Protein AF-A0A1G1R2Y6-F1 (afdb_monomer)

Structure (mmCIF, N/CA/C/O backbone):
data_AF-A0A1G1R2Y6-F1
#
_entry.id   AF-A0A1G1R2Y6-F1
#
loop_
_atom_site.group_PDB
_atom_site.id
_atom_site.type_symbol
_atom_site.label_atom_id
_atom_site.label_alt_id
_atom_site.label_comp_id
_atom_site.label_asym_id
_atom_site.label_entity_id
_atom_site.label_seq_id
_atom_site.pdbx_PDB_ins_code
_atom_site.Cartn_x
_atom_site.Cartn_y
_atom_site.Cartn_z
_atom_site.occupancy
_atom_site.B_iso_or_equiv
_atom_site.auth_seq_id
_atom_site.auth_comp_id
_atom_site.auth_asym_id
_atom_site.auth_atom_id
_atom_site.pdbx_PDB_model_num
ATOM 1 N N . MET A 1 1 ? -31.576 18.061 22.394 1.00 48.41 1 MET A N 1
ATOM 2 C CA . MET A 1 1 ? -31.404 16.846 21.567 1.00 48.41 1 MET A CA 1
ATOM 3 C C . MET A 1 1 ? -30.331 16.026 22.266 1.00 48.41 1 MET A C 1
ATOM 5 O O . MET A 1 1 ? -29.253 16.562 22.454 1.00 48.41 1 MET A O 1
ATOM 9 N N . ILE A 1 2 ? -30.642 14.836 22.785 1.00 55.66 2 ILE A N 1
ATOM 10 C CA . ILE A 1 2 ? -29.693 14.050 23.599 1.00 55.66 2 ILE A CA 1
ATOM 11 C C . ILE A 1 2 ? -28.569 13.550 22.680 1.00 55.66 2 ILE A C 1
ATOM 13 O O . ILE A 1 2 ? -28.854 12.904 21.670 1.00 55.66 2 ILE A O 1
ATOM 17 N N . GLY A 1 3 ? -27.314 13.881 22.994 1.00 65.38 3 GLY A N 1
ATOM 18 C CA . GLY A 1 3 ? -26.152 13.474 22.202 1.00 65.38 3 GLY A CA 1
ATOM 19 C C . GLY A 1 3 ? -26.033 11.949 22.101 1.00 65.38 3 GLY A C 1
ATOM 20 O O . GLY A 1 3 ? -26.176 11.230 23.088 1.00 65.38 3 GLY A O 1
ATOM 21 N N . LYS A 1 4 ? -25.755 11.434 20.898 1.00 79.56 4 LYS A N 1
ATOM 22 C CA . LYS A 1 4 ? -25.530 10.002 20.656 1.00 79.56 4 LYS A CA 1
ATOM 23 C C . LYS A 1 4 ? -24.168 9.586 21.219 1.00 79.56 4 LYS A C 1
ATOM 25 O O . LYS A 1 4 ? -23.168 10.245 20.929 1.00 79.56 4 LYS A O 1
ATOM 30 N N . LEU A 1 5 ? -24.141 8.487 21.977 1.00 81.75 5 LEU A N 1
ATOM 31 C CA . LEU A 1 5 ? -22.917 7.836 22.448 1.00 81.75 5 LEU A CA 1
ATOM 32 C C . LEU A 1 5 ? -22.133 7.273 21.254 1.00 81.75 5 LEU A C 1
ATOM 34 O O . LEU A 1 5 ? -22.693 6.536 20.437 1.00 81.75 5 LEU A O 1
ATOM 38 N N . LYS A 1 6 ? -20.845 7.604 21.151 1.00 83.31 6 LYS A N 1
ATOM 39 C CA . LYS A 1 6 ? -19.973 7.163 20.053 1.00 83.31 6 LYS A CA 1
ATOM 40 C C . LYS A 1 6 ? -18.608 6.725 20.578 1.00 83.31 6 LYS A C 1
ATOM 42 O O . LYS A 1 6 ? -18.042 7.406 21.427 1.00 83.31 6 LYS A O 1
ATOM 47 N N . ASN A 1 7 ? -18.078 5.613 20.063 1.00 87.75 7 ASN A N 1
ATOM 48 C CA . ASN A 1 7 ? -16.690 5.212 20.300 1.00 87.75 7 ASN A CA 1
ATOM 49 C C . ASN A 1 7 ? -15.770 5.990 19.354 1.00 87.75 7 ASN A C 1
ATOM 51 O O . ASN A 1 7 ? -15.742 5.709 18.158 1.00 87.75 7 ASN A O 1
ATOM 55 N N . ILE A 1 8 ? -15.019 6.955 19.873 1.00 85.38 8 ILE A N 1
ATOM 56 C CA . ILE A 1 8 ? -14.173 7.802 19.026 1.00 85.38 8 ILE A CA 1
ATOM 57 C C . ILE A 1 8 ? -12.941 7.062 18.501 1.00 85.38 8 ILE A C 1
ATOM 59 O O . ILE A 1 8 ? -12.489 7.323 17.391 1.00 85.38 8 ILE A O 1
ATOM 63 N N . VAL A 1 9 ? -12.443 6.070 19.245 1.00 88.00 9 VAL A N 1
ATOM 64 C CA . VAL A 1 9 ? -11.292 5.250 18.835 1.00 88.00 9 VAL A CA 1
ATOM 65 C C . VAL A 1 9 ? -11.587 4.469 17.558 1.00 88.00 9 VAL A C 1
ATOM 67 O O . VAL A 1 9 ? -10.687 4.258 16.750 1.00 88.00 9 VAL A O 1
ATOM 70 N N . GLU A 1 10 ? -12.843 4.084 17.337 1.00 91.06 10 GLU A N 1
ATOM 71 C CA . GLU A 1 10 ? -13.263 3.419 16.105 1.00 91.06 10 GLU A CA 1
ATOM 72 C C . GLU A 1 10 ? -13.078 4.302 14.871 1.00 91.06 10 GLU A C 1
ATOM 74 O O . GLU A 1 10 ? -12.547 3.833 13.863 1.00 91.06 10 GLU A O 1
ATOM 79 N N . ASP A 1 11 ? -13.465 5.576 14.956 1.00 89.25 11 ASP A N 1
ATOM 80 C CA . ASP A 1 11 ? -13.264 6.525 13.861 1.00 89.25 11 ASP A CA 1
ATOM 81 C C . ASP A 1 11 ? -11.772 6.768 13.625 1.00 89.25 11 ASP A C 1
ATOM 83 O O . ASP A 1 11 ? -11.302 6.661 12.495 1.00 89.25 11 ASP A O 1
ATOM 87 N N . LEU A 1 12 ? -11.007 6.998 14.699 1.00 89.62 12 LEU A N 1
ATOM 88 C CA . LEU A 1 12 ? -9.565 7.237 14.605 1.00 89.62 12 LEU A CA 1
ATOM 89 C C . LEU A 1 12 ? -8.822 6.053 13.980 1.00 89.62 12 LEU A C 1
ATOM 91 O O . LEU A 1 12 ? -7.981 6.238 13.098 1.00 89.62 12 LEU A O 1
ATOM 95 N N . ALA A 1 13 ? -9.144 4.832 14.408 1.00 93.69 13 ALA A N 1
ATOM 96 C CA . ALA A 1 13 ? -8.565 3.614 13.859 1.00 93.69 13 ALA A CA 1
ATOM 97 C C . ALA A 1 13 ? -8.945 3.426 12.384 1.00 93.69 13 ALA A C 1
ATOM 99 O O . ALA A 1 13 ? -8.080 3.108 11.566 1.00 93.69 13 ALA A O 1
ATOM 100 N N . ARG A 1 14 ? -10.217 3.656 12.031 1.00 95.06 14 ARG A N 1
ATOM 101 C CA . ARG A 1 14 ? -10.714 3.552 10.652 1.00 95.06 14 ARG A CA 1
ATOM 102 C C . ARG A 1 14 ? -10.022 4.551 9.729 1.00 95.06 14 ARG A C 1
ATOM 104 O O . ARG A 1 14 ? -9.566 4.159 8.653 1.00 95.06 14 ARG A O 1
ATOM 111 N N . ASP A 1 15 ? -9.916 5.806 10.145 1.00 92.44 15 ASP A N 1
ATOM 112 C CA . ASP A 1 15 ? -9.286 6.866 9.358 1.00 92.44 15 ASP A CA 1
ATOM 113 C C . ASP A 1 15 ? -7.794 6.590 9.170 1.00 92.44 15 ASP A C 1
ATOM 115 O O . ASP A 1 15 ? -7.286 6.616 8.044 1.00 92.44 15 ASP A O 1
ATOM 119 N N . PHE A 1 16 ? -7.095 6.227 10.250 1.00 93.75 16 PHE A N 1
ATOM 120 C CA . PHE A 1 16 ? -5.679 5.876 10.187 1.00 93.75 16 PHE A CA 1
ATOM 121 C C . PHE A 1 16 ? -5.427 4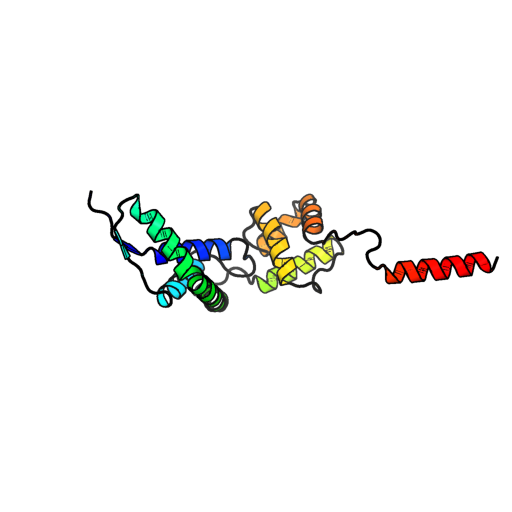.673 9.268 1.00 93.75 16 PHE A C 1
ATOM 123 O O . PHE A 1 16 ? -4.509 4.703 8.441 1.00 93.75 16 PHE A O 1
ATOM 130 N N . LEU A 1 17 ? -6.253 3.626 9.365 1.00 96.19 17 LEU A N 1
ATOM 131 C CA . LEU A 1 17 ? -6.163 2.444 8.509 1.00 96.19 17 LEU A CA 1
ATOM 132 C C . LEU A 1 17 ? -6.408 2.798 7.037 1.00 96.19 17 LEU A C 1
ATOM 134 O O . LEU A 1 17 ? -5.631 2.404 6.166 1.00 96.19 17 LEU A O 1
ATOM 138 N N . ASN A 1 18 ? -7.453 3.570 6.739 1.00 95.25 18 ASN A N 1
ATOM 139 C CA . ASN A 1 18 ? -7.767 3.971 5.368 1.00 95.25 18 ASN A CA 1
ATOM 140 C C . ASN A 1 18 ? -6.636 4.789 4.738 1.00 95.25 18 ASN A C 1
ATOM 142 O O . ASN A 1 18 ? -6.232 4.505 3.604 1.00 95.25 18 ASN A O 1
ATOM 146 N N . ASN A 1 19 ? -6.069 5.727 5.495 1.00 93.44 19 ASN A N 1
ATOM 147 C CA . ASN A 1 19 ? -4.904 6.500 5.074 1.00 93.44 19 ASN A CA 1
ATOM 148 C C . ASN A 1 19 ? -3.688 5.590 4.843 1.00 93.44 19 ASN A C 1
ATOM 150 O O . ASN A 1 19 ? -3.049 5.666 3.793 1.00 93.44 19 ASN A O 1
ATOM 154 N N . SER A 1 20 ? -3.434 4.650 5.759 1.00 94.00 20 SER A N 1
ATOM 155 C CA . SER A 1 20 ? -2.329 3.684 5.660 1.00 94.00 20 SER A CA 1
ATOM 156 C C . SER A 1 20 ? -2.435 2.773 4.434 1.00 94.00 20 SER A C 1
ATOM 158 O O . SER A 1 20 ? -1.417 2.356 3.885 1.00 94.00 20 SER A O 1
ATOM 160 N N . LEU A 1 21 ? -3.654 2.470 3.981 1.00 94.19 21 LEU A N 1
ATOM 161 C CA . LEU A 1 21 ? -3.919 1.596 2.836 1.00 94.19 21 LEU A CA 1
ATOM 162 C C . LEU A 1 21 ? -4.007 2.334 1.491 1.00 94.19 21 LEU A C 1
ATOM 164 O O . LEU A 1 21 ? -4.054 1.684 0.449 1.00 94.19 21 LEU A O 1
ATOM 168 N N . THR A 1 22 ? -4.029 3.669 1.483 1.00 91.25 22 THR A N 1
ATOM 169 C CA . THR A 1 22 ? -4.344 4.476 0.286 1.00 91.25 22 THR A CA 1
ATOM 170 C C . THR A 1 22 ? -3.398 4.227 -0.898 1.00 91.25 22 THR A C 1
ATOM 172 O O . THR A 1 22 ? -3.836 4.246 -2.044 1.00 91.25 22 THR A O 1
ATOM 175 N N . LEU A 1 23 ? -2.111 3.976 -0.643 1.00 90.44 23 LEU A N 1
ATOM 176 C CA . LEU A 1 23 ? -1.102 3.682 -1.675 1.00 90.44 23 LEU A CA 1
ATOM 177 C C . LEU A 1 23 ? -0.521 2.264 -1.541 1.00 90.44 23 LEU A C 1
ATOM 179 O O . LEU A 1 23 ? 0.580 1.983 -2.016 1.00 90.44 23 LEU A O 1
ATOM 183 N N . ARG A 1 24 ? -1.242 1.358 -0.872 1.00 92.00 24 ARG A N 1
ATOM 184 C CA . ARG A 1 24 ? -0.800 -0.021 -0.627 1.00 92.00 24 ARG A CA 1
ATOM 185 C C . ARG A 1 24 ? -1.401 -0.970 -1.655 1.00 92.00 24 ARG A C 1
ATOM 187 O O . ARG A 1 24 ? -2.400 -1.641 -1.411 1.00 92.00 24 ARG A O 1
ATOM 194 N N . TYR A 1 25 ? -0.768 -1.024 -2.824 1.00 93.94 25 TYR A N 1
ATOM 195 C CA . TYR A 1 25 ? -1.136 -1.958 -3.893 1.00 93.94 25 TYR A CA 1
ATOM 196 C C . TYR A 1 25 ? -0.484 -3.338 -3.745 1.00 93.94 25 TYR A C 1
ATOM 198 O O . TYR A 1 25 ? -0.896 -4.284 -4.408 1.00 93.94 25 TYR A O 1
ATOM 206 N N . ASP A 1 26 ? 0.459 -3.488 -2.820 1.00 93.25 26 ASP A N 1
ATOM 207 C CA . ASP A 1 26 ? 1.177 -4.726 -2.510 1.00 93.25 26 ASP A CA 1
ATOM 208 C C . ASP A 1 26 ? 0.375 -5.740 -1.681 1.00 93.25 26 ASP A C 1
ATOM 210 O O . ASP A 1 26 ? 0.791 -6.889 -1.570 1.00 93.25 26 ASP A O 1
ATOM 214 N N . ILE A 1 27 ? -0.779 -5.347 -1.135 1.00 94.12 27 ILE A N 1
ATOM 215 C CA . ILE A 1 27 ? -1.648 -6.187 -0.295 1.00 94.12 27 ILE A CA 1
ATOM 216 C C . ILE A 1 27 ? -3.121 -6.016 -0.671 1.00 94.12 27 ILE A C 1
ATOM 218 O O . ILE A 1 27 ? -3.511 -4.992 -1.220 1.00 94.12 27 ILE A O 1
ATOM 222 N N . CYS A 1 28 ? -3.972 -6.995 -0.359 1.00 93.00 28 CYS A N 1
ATOM 223 C CA . CYS A 1 28 ? -5.411 -6.853 -0.576 1.00 93.00 28 CYS A CA 1
ATOM 224 C C . CYS A 1 28 ? -6.030 -5.851 0.415 1.00 93.00 28 CYS A C 1
ATOM 226 O O . CYS A 1 28 ? -5.935 -6.038 1.625 1.00 93.00 28 CYS A O 1
ATOM 228 N N . ALA A 1 29 ? -6.720 -4.832 -0.104 1.00 92.50 29 ALA A N 1
ATOM 229 C CA . ALA A 1 29 ? -7.423 -3.813 0.680 1.00 92.50 29 ALA A CA 1
ATOM 230 C C . ALA A 1 29 ? -8.932 -3.762 0.359 1.00 92.50 29 ALA A C 1
ATOM 232 O O . ALA A 1 29 ? -9.535 -2.687 0.320 1.00 92.50 29 ALA A O 1
ATOM 233 N N . CYS A 1 30 ? -9.542 -4.920 0.079 1.00 92.81 30 CYS A N 1
ATOM 234 C CA . CYS A 1 30 ? -10.984 -5.039 -0.153 1.00 92.81 30 CYS A CA 1
ATOM 235 C C . CYS A 1 30 ? -11.791 -4.755 1.136 1.00 92.81 30 CYS A C 1
ATOM 237 O O . CYS A 1 30 ? -11.210 -4.758 2.227 1.00 92.81 30 CYS A O 1
ATOM 239 N N . PRO A 1 31 ? -13.122 -4.557 1.056 1.00 94.81 31 PRO A N 1
ATOM 240 C CA . PRO A 1 31 ? -13.951 -4.298 2.237 1.00 94.81 31 PRO A CA 1
ATOM 241 C C . PRO A 1 31 ? -13.807 -5.355 3.340 1.00 94.81 31 PRO A C 1
ATOM 243 O O . PRO A 1 31 ? -13.724 -5.003 4.511 1.00 94.81 31 PRO A O 1
ATOM 246 N N . THR A 1 32 ? -13.696 -6.639 2.978 1.00 95.50 32 THR A N 1
ATOM 247 C CA . THR A 1 32 ? -13.483 -7.729 3.943 1.00 95.50 32 THR A CA 1
ATOM 248 C C . THR A 1 32 ? -12.155 -7.570 4.682 1.00 95.50 32 THR A C 1
ATOM 250 O O . THR A 1 32 ? -12.153 -7.524 5.905 1.00 95.50 32 THR A O 1
ATOM 253 N N . CYS A 1 33 ? -11.037 -7.397 3.965 1.00 95.75 33 CYS A N 1
ATOM 254 C CA . CYS A 1 33 ? -9.731 -7.189 4.599 1.00 95.75 33 CYS A CA 1
ATOM 255 C C . CYS A 1 33 ? -9.698 -5.926 5.464 1.00 95.75 33 CYS A C 1
ATOM 257 O O . CYS A 1 33 ? -9.135 -5.957 6.551 1.00 95.75 33 CYS A O 1
ATOM 259 N N . ARG A 1 34 ? -10.312 -4.823 5.013 1.00 96.62 34 ARG A N 1
ATOM 260 C CA . ARG A 1 34 ? -10.375 -3.575 5.792 1.00 96.62 34 ARG A CA 1
ATOM 261 C C . ARG A 1 34 ? -11.144 -3.759 7.093 1.00 96.62 34 ARG A C 1
ATOM 263 O O . ARG A 1 34 ? -10.677 -3.311 8.134 1.00 96.62 34 ARG A O 1
ATOM 270 N N . ASN A 1 35 ? -12.287 -4.435 7.039 1.00 97.06 35 ASN A N 1
ATOM 271 C CA . ASN A 1 35 ? -13.086 -4.715 8.228 1.00 97.06 35 ASN A CA 1
ATOM 272 C C . ASN A 1 35 ? -12.354 -5.658 9.186 1.00 97.06 35 ASN A C 1
ATOM 274 O O . ASN A 1 35 ? -12.392 -5.435 10.390 1.00 97.06 35 ASN A O 1
ATOM 278 N N . ASP A 1 36 ? -11.642 -6.657 8.665 1.00 97.56 36 ASP A N 1
ATOM 279 C CA . ASP A 1 36 ? -10.856 -7.590 9.475 1.00 97.56 36 ASP A CA 1
ATOM 280 C C . ASP A 1 36 ? -9.669 -6.895 10.152 1.00 97.56 36 ASP A C 1
ATOM 282 O O . ASP A 1 36 ? -9.427 -7.101 11.341 1.00 97.56 36 ASP A O 1
ATOM 286 N N . MET A 1 37 ? -8.968 -6.019 9.424 1.00 97.88 37 MET A N 1
ATOM 287 C CA . MET A 1 37 ? -7.903 -5.181 9.980 1.00 97.88 37 MET A CA 1
ATOM 288 C C . MET A 1 37 ? -8.457 -4.241 11.054 1.00 97.88 37 MET A C 1
ATOM 290 O O . MET A 1 37 ? -7.891 -4.159 12.140 1.00 97.88 37 MET A O 1
ATOM 294 N N . LEU A 1 38 ? -9.588 -3.578 10.797 1.00 97.56 38 LEU A N 1
ATOM 295 C CA . LEU A 1 38 ? -10.224 -2.690 11.770 1.00 97.56 38 LEU A CA 1
ATOM 296 C C . LEU A 1 38 ? -10.686 -3.456 13.018 1.00 97.56 38 LEU A C 1
ATOM 298 O O . LEU A 1 38 ? -10.441 -3.005 14.133 1.00 97.56 38 LEU A O 1
ATOM 302 N N . ALA A 1 39 ? -11.298 -4.631 12.856 1.00 97.06 39 ALA A N 1
ATOM 303 C CA . ALA A 1 39 ? -11.706 -5.483 13.970 1.00 97.06 39 ALA A CA 1
ATOM 304 C C . ALA A 1 39 ? -10.498 -5.943 14.801 1.00 97.06 39 ALA A C 1
ATOM 306 O O . ALA A 1 39 ? -10.538 -5.878 16.031 1.00 97.06 39 ALA A O 1
ATOM 307 N N . TYR A 1 40 ? -9.398 -6.335 14.142 1.00 97.38 40 TYR A N 1
ATOM 308 C CA . TYR A 1 40 ? -8.136 -6.631 14.819 1.00 97.38 40 TYR A CA 1
ATOM 309 C C . TYR A 1 40 ? -7.662 -5.419 15.625 1.00 97.38 40 TYR A C 1
ATOM 311 O O . TYR A 1 40 ? -7.361 -5.556 16.811 1.00 97.38 40 TYR A O 1
ATOM 319 N N . MET A 1 41 ? -7.655 -4.224 15.026 1.00 97.06 41 MET A N 1
ATOM 320 C CA . MET A 1 41 ? -7.232 -3.003 15.713 1.00 97.06 41 MET A CA 1
ATOM 321 C C . MET A 1 41 ? -8.090 -2.705 16.945 1.00 97.06 41 MET A C 1
ATOM 323 O O . MET A 1 41 ? -7.553 -2.501 18.032 1.00 97.06 41 MET A O 1
ATOM 327 N N . LEU A 1 42 ? -9.416 -2.747 16.812 1.00 95.44 42 LEU A N 1
ATOM 328 C CA . LEU A 1 42 ? -10.344 -2.454 17.909 1.00 95.44 42 LEU A CA 1
ATOM 329 C C . LEU A 1 42 ? -10.290 -3.490 19.034 1.00 95.44 42 LEU A C 1
ATOM 331 O O . LEU A 1 42 ? -10.610 -3.165 20.171 1.00 95.44 42 LEU A O 1
ATOM 335 N N . SER A 1 43 ? -9.823 -4.709 18.753 1.00 95.75 43 SER A N 1
ATOM 336 C CA . SER A 1 43 ? -9.551 -5.702 19.798 1.00 95.75 43 SER A CA 1
ATOM 337 C C . SER A 1 43 ? -8.322 -5.368 20.658 1.00 95.75 43 SER A C 1
ATOM 339 O O . SER A 1 43 ? -8.153 -5.942 21.733 1.00 95.75 43 SER A O 1
ATOM 341 N N . LYS A 1 44 ? -7.442 -4.470 20.189 1.00 94.56 44 LYS A N 1
ATOM 342 C CA . LYS A 1 44 ? -6.160 -4.124 20.830 1.00 94.56 44 LYS A CA 1
ATOM 343 C C . LYS A 1 44 ? -6.093 -2.689 21.347 1.00 94.56 44 LYS A C 1
ATOM 345 O O . LYS A 1 44 ? -5.227 -2.397 22.170 1.00 94.56 44 LYS A O 1
ATOM 350 N N . VAL A 1 45 ? -6.960 -1.797 20.870 1.00 89.81 45 VAL A N 1
ATOM 351 C CA . VAL A 1 45 ? -7.006 -0.397 21.311 1.00 89.81 45 VAL A CA 1
ATOM 352 C C . VAL A 1 45 ? -8.190 -0.203 22.265 1.00 89.81 45 VAL A C 1
ATOM 354 O O . VAL A 1 45 ? -9.316 -0.524 21.886 1.00 89.81 45 VAL A O 1
ATOM 357 N N . PRO A 1 46 ? -7.975 0.318 23.490 1.00 86.88 46 PRO A N 1
ATOM 358 C CA . PRO A 1 46 ? -9.057 0.553 24.443 1.00 86.88 46 PRO A CA 1
ATOM 359 C C . PRO A 1 46 ? -10.135 1.469 23.860 1.00 86.88 46 PRO A C 1
ATOM 361 O O . PRO A 1 46 ? -9.822 2.529 23.324 1.00 86.88 46 PRO A O 1
ATOM 364 N N . ALA A 1 47 ? -11.404 1.086 23.988 1.00 89.00 47 ALA A N 1
ATOM 365 C CA . ALA A 1 47 ? -12.511 1.923 23.541 1.00 89.00 47 ALA A CA 1
ATOM 366 C C . ALA A 1 47 ? -12.636 3.189 24.405 1.00 89.00 47 ALA A C 1
ATOM 368 O O . ALA A 1 47 ? -12.443 3.153 25.624 1.00 89.00 47 ALA A O 1
ATOM 369 N N . LYS A 1 48 ? -13.010 4.308 23.778 1.00 85.44 48 LYS A N 1
ATOM 370 C CA . LYS A 1 48 ? -13.315 5.569 24.467 1.00 85.44 48 LYS A CA 1
ATOM 371 C C . LYS A 1 48 ? -14.632 6.108 23.941 1.00 85.44 48 LYS A C 1
ATOM 373 O O . LYS A 1 48 ? -14.762 6.387 22.751 1.00 85.44 48 LYS A O 1
ATOM 378 N N . TYR A 1 49 ? -15.603 6.240 24.834 1.00 84.81 49 TYR A N 1
ATOM 379 C CA . TYR A 1 49 ? -16.949 6.663 24.485 1.00 84.81 49 TYR A CA 1
ATOM 380 C C . TYR A 1 49 ? -17.183 8.115 24.873 1.00 84.81 49 TYR A C 1
ATOM 382 O O . TYR A 1 49 ? -16.814 8.535 25.966 1.00 84.81 49 TYR A O 1
ATOM 390 N N . VAL A 1 50 ? -17.819 8.855 23.973 1.00 78.44 50 VAL A N 1
ATOM 391 C CA . VAL A 1 50 ? -18.137 10.274 24.141 1.00 78.44 50 VAL A CA 1
ATOM 392 C C . VAL A 1 50 ? -19.573 10.555 23.695 1.00 78.44 50 VAL A C 1
ATOM 394 O O . VAL A 1 50 ? -20.115 9.855 22.832 1.00 78.44 50 VAL A O 1
ATOM 397 N N . THR A 1 51 ? -20.200 11.566 24.295 1.00 76.25 51 THR A N 1
ATOM 398 C CA . THR A 1 51 ? -21.539 12.066 23.946 1.00 76.25 51 THR A CA 1
ATOM 399 C C . THR A 1 51 ? -21.419 13.337 23.111 1.00 76.25 51 THR A C 1
ATOM 401 O O . THR A 1 51 ? -20.627 14.218 23.413 1.00 76.25 51 THR A O 1
ATOM 404 N N . THR A 1 52 ? -22.193 13.436 22.034 1.00 66.88 52 THR A N 1
ATOM 405 C CA . THR A 1 52 ? -22.033 14.476 21.005 1.00 66.88 52 THR A CA 1
ATOM 406 C C . THR A 1 52 ? -22.632 15.839 21.403 1.00 66.88 52 THR A C 1
ATOM 408 O O . THR A 1 52 ? -23.767 16.131 21.040 1.00 66.88 52 THR A O 1
ATOM 411 N N . GLU A 1 53 ? -21.854 16.699 22.078 1.00 63.03 53 GLU A N 1
ATOM 412 C CA . GLU A 1 53 ? -22.085 18.161 22.155 1.00 63.03 53 GLU A CA 1
ATOM 413 C C . GLU A 1 53 ? -20.914 18.938 21.510 1.00 63.03 53 GLU A C 1
ATOM 415 O O . GLU A 1 53 ? -19.745 18.718 21.802 1.00 63.03 53 GLU A O 1
ATOM 420 N N . GLN A 1 54 ? -21.219 19.800 20.537 1.00 63.19 54 GLN A N 1
ATOM 421 C CA . GLN A 1 54 ? -20.353 20.099 19.381 1.00 63.19 54 GLN A CA 1
ATOM 422 C C . GLN A 1 54 ? -19.006 20.801 19.659 1.00 63.19 54 GLN A C 1
ATOM 424 O O . GLN A 1 54 ? -18.105 20.650 18.841 1.00 63.19 54 GLN A O 1
ATOM 429 N N . GLY A 1 55 ? -18.845 21.561 20.748 1.00 58.22 55 GLY A N 1
ATOM 430 C CA . GLY A 1 55 ? -17.651 22.395 20.995 1.00 58.22 55 GLY A CA 1
ATOM 431 C C . GLY A 1 55 ? -16.541 21.704 21.796 1.00 58.22 55 GLY A C 1
ATOM 432 O O . GLY A 1 55 ? -15.396 21.641 21.350 1.00 58.22 55 GLY A O 1
ATOM 433 N N . GLU A 1 56 ? -16.884 21.126 22.949 1.00 61.56 56 GLU A N 1
ATOM 434 C CA . GLU A 1 56 ? -15.946 20.383 23.814 1.00 61.56 56 GLU A CA 1
ATOM 435 C C . GLU A 1 56 ? -15.428 19.101 23.138 1.00 61.56 56 GLU A C 1
ATOM 437 O O . GLU A 1 56 ? -14.296 18.666 23.358 1.00 61.56 56 GLU A O 1
ATOM 442 N N . MET A 1 57 ? -16.228 18.544 22.225 1.00 66.06 57 MET A N 1
ATOM 443 C CA . MET A 1 57 ? -15.908 17.348 21.449 1.00 66.06 57 MET A CA 1
ATOM 444 C C . MET A 1 57 ? -14.676 17.488 20.552 1.00 66.06 57 MET A C 1
ATOM 446 O O . MET A 1 57 ? -13.932 16.519 20.415 1.00 66.06 57 MET A O 1
ATOM 450 N N . TYR A 1 58 ? -14.434 18.650 19.934 1.00 68.19 58 TYR A N 1
ATOM 451 C CA . TYR A 1 58 ? -13.278 18.811 19.041 1.00 68.19 58 TYR A CA 1
ATOM 452 C C . TYR A 1 58 ? -11.964 18.860 19.816 1.00 68.19 58 TYR A C 1
ATOM 454 O O . TYR A 1 58 ? -11.011 18.185 19.431 1.00 68.19 58 TYR A O 1
ATOM 462 N N . ALA A 1 59 ? -11.925 19.597 20.928 1.00 67.62 59 ALA A N 1
ATOM 463 C CA . ALA A 1 59 ? -10.740 19.672 21.778 1.00 67.62 59 ALA A CA 1
ATOM 464 C C . ALA A 1 59 ? -10.405 18.301 22.387 1.00 67.62 59 ALA A C 1
ATOM 466 O O . ALA A 1 59 ? -9.262 17.848 22.302 1.00 67.62 59 ALA A O 1
ATOM 467 N N . LEU A 1 60 ? -11.417 17.595 22.906 1.00 71.06 60 LEU A N 1
ATOM 468 C CA . LEU A 1 60 ? -11.250 16.245 23.440 1.00 71.06 60 LEU A CA 1
ATOM 469 C C . LEU A 1 60 ? -10.847 15.245 22.347 1.00 71.06 60 LEU A C 1
ATOM 471 O O . LEU A 1 60 ? -9.975 14.408 22.565 1.00 71.06 60 LEU A O 1
ATOM 475 N N . SER A 1 61 ? -11.438 15.343 21.151 1.00 69.38 61 SER A N 1
ATOM 476 C CA . SER A 1 61 ? -11.062 14.511 20.005 1.00 69.38 61 SER A CA 1
ATOM 477 C C . SER A 1 61 ? -9.608 14.719 19.603 1.00 69.38 61 SER A C 1
ATOM 479 O O . SER A 1 61 ? -8.942 13.743 19.267 1.00 69.38 61 SER A O 1
ATOM 481 N N . GLU A 1 62 ? -9.127 15.959 19.568 1.00 76.38 62 GLU A N 1
ATOM 482 C CA . GLU A 1 62 ? -7.760 16.247 19.139 1.00 76.38 62 GLU A CA 1
ATOM 483 C C . GLU A 1 62 ? -6.746 15.779 20.186 1.00 76.38 62 GLU A C 1
ATOM 485 O O . GLU A 1 62 ? -5.743 15.151 19.849 1.00 76.38 62 GLU A O 1
ATOM 490 N N . GLN A 1 63 ? -7.066 15.959 21.467 1.00 79.62 63 GLN A N 1
ATOM 491 C CA . GLN A 1 63 ? -6.273 15.409 22.560 1.00 79.62 63 GLN A CA 1
ATOM 492 C C . GLN A 1 63 ? -6.207 13.875 22.499 1.00 79.62 63 GLN A C 1
ATOM 494 O O . GLN A 1 63 ? -5.120 13.297 22.561 1.00 79.62 63 GLN A O 1
ATOM 499 N N . LEU A 1 64 ? -7.352 13.211 22.309 1.00 76.88 64 LEU A N 1
ATOM 500 C CA . LEU A 1 64 ? -7.428 11.752 22.204 1.00 76.88 64 LEU A CA 1
ATOM 501 C C . LEU A 1 64 ? -6.682 11.220 20.975 1.00 76.88 64 LEU A C 1
ATOM 503 O O . LEU A 1 64 ? -6.061 10.160 21.064 1.00 76.88 64 LEU A O 1
ATOM 507 N N . LYS A 1 65 ? -6.703 11.943 19.845 1.00 77.50 65 LYS A N 1
ATOM 508 C CA . LYS A 1 65 ? -5.896 11.604 18.662 1.00 77.50 65 LYS A CA 1
ATOM 509 C C . LYS A 1 65 ? -4.419 11.542 19.002 1.00 77.50 65 LYS A C 1
ATOM 511 O O . LYS A 1 65 ? -3.794 10.522 18.726 1.00 77.50 65 LYS A O 1
ATOM 516 N N . VAL A 1 66 ? -3.885 12.606 19.600 1.00 81.88 66 VAL A N 1
ATOM 517 C CA . VAL A 1 66 ? -2.464 12.693 19.962 1.00 81.88 66 VAL A CA 1
ATOM 518 C C . VAL A 1 66 ? -2.098 11.594 20.960 1.00 81.88 66 VAL A C 1
ATOM 520 O O . VAL A 1 66 ? -1.109 10.892 20.759 1.00 81.88 66 VAL A O 1
ATOM 523 N N . GLU A 1 67 ? -2.931 11.380 21.982 1.00 83.00 67 GLU A N 1
ATOM 524 C CA . GLU A 1 67 ? -2.718 10.343 23.000 1.00 83.00 67 GLU A CA 1
ATOM 525 C C . GLU A 1 67 ? -2.638 8.932 22.389 1.00 83.00 67 GLU A C 1
ATOM 527 O O . GLU A 1 67 ? -1.767 8.139 22.750 1.00 83.00 67 GLU A O 1
ATOM 532 N N . HIS A 1 68 ? -3.516 8.611 21.434 1.00 84.31 68 HIS A N 1
ATOM 533 C CA . HIS A 1 68 ? -3.640 7.252 20.898 1.00 84.31 68 HIS A CA 1
ATOM 534 C C . HIS A 1 68 ? -2.844 7.018 19.605 1.00 84.31 68 HIS A C 1
ATOM 536 O O . HIS A 1 68 ? -2.745 5.872 19.162 1.00 84.31 68 HIS A O 1
ATOM 542 N N . GLN A 1 69 ? -2.251 8.053 18.998 1.00 85.38 69 GLN A N 1
ATOM 543 C CA . GLN A 1 69 ? -1.619 7.976 17.675 1.00 85.38 69 GLN A CA 1
ATOM 544 C C . GLN A 1 69 ? -0.555 6.876 17.579 1.00 85.38 69 GLN A C 1
ATOM 546 O O . GLN A 1 69 ? -0.561 6.095 16.628 1.00 85.38 69 GLN A O 1
ATOM 551 N N . VAL A 1 70 ? 0.343 6.782 18.565 1.00 88.56 70 VAL A N 1
ATOM 552 C CA . VAL A 1 70 ? 1.438 5.794 18.567 1.00 88.56 70 VAL A CA 1
ATOM 553 C C . VAL A 1 70 ? 0.893 4.368 18.663 1.00 88.56 70 VAL A C 1
ATOM 555 O O . VAL A 1 70 ? 1.337 3.476 17.938 1.00 88.56 70 VAL A O 1
ATOM 558 N N . VAL A 1 71 ? -0.102 4.155 19.528 1.00 91.75 71 VAL A N 1
ATOM 559 C CA . VAL A 1 71 ? -0.733 2.843 19.718 1.00 91.75 71 VAL A CA 1
ATOM 560 C C . VAL A 1 71 ? -1.491 2.436 18.458 1.00 91.75 71 VAL A C 1
ATOM 562 O O . VAL A 1 71 ? -1.298 1.325 17.967 1.00 91.75 71 VAL A O 1
ATOM 565 N N . ILE A 1 72 ? -2.296 3.340 17.894 1.00 93.12 72 ILE A N 1
ATOM 566 C CA . ILE A 1 72 ? -3.037 3.105 16.649 1.00 93.12 72 ILE A CA 1
ATOM 567 C C . ILE A 1 72 ? -2.071 2.792 15.506 1.00 93.12 72 ILE A C 1
ATOM 569 O O . ILE A 1 72 ? -2.305 1.835 14.771 1.00 93.12 72 ILE A O 1
ATOM 573 N N . ALA A 1 73 ? -0.970 3.537 15.375 1.00 92.81 73 ALA A N 1
ATOM 574 C CA . ALA A 1 73 ? 0.022 3.306 14.331 1.00 92.81 73 ALA A CA 1
ATOM 575 C C . ALA A 1 73 ? 0.659 1.916 14.434 1.00 92.81 73 ALA A C 1
ATOM 577 O O . ALA A 1 73 ? 0.689 1.180 13.445 1.00 92.81 73 ALA A O 1
ATOM 578 N N . ARG A 1 74 ? 1.109 1.525 15.633 1.00 95.62 74 ARG A N 1
ATOM 579 C CA . ARG A 1 74 ? 1.686 0.196 15.881 1.00 95.62 74 ARG A CA 1
ATOM 580 C C . ARG A 1 74 ? 0.686 -0.914 15.554 1.00 95.62 74 ARG A C 1
ATOM 582 O O . ARG A 1 74 ? 0.987 -1.807 14.767 1.00 95.62 74 ARG A O 1
ATOM 589 N N . VAL A 1 75 ? -0.518 -0.827 16.118 1.00 96.56 75 VAL A N 1
ATOM 590 C CA . VAL A 1 75 ? -1.558 -1.850 15.948 1.00 96.56 75 VAL A CA 1
ATOM 591 C C . VAL A 1 75 ? -2.045 -1.912 14.496 1.00 96.56 75 VAL A C 1
ATOM 593 O O . VAL A 1 75 ? -2.351 -2.993 14.006 1.00 96.56 75 VAL A O 1
ATOM 596 N N . CYS A 1 76 ? -2.075 -0.789 13.773 1.00 97.00 76 CYS A N 1
ATOM 597 C CA . CYS A 1 76 ? -2.377 -0.765 12.340 1.00 97.00 76 CYS A CA 1
ATOM 598 C C . CYS A 1 76 ? -1.362 -1.594 11.541 1.00 97.00 76 CYS A C 1
ATOM 600 O O . CYS A 1 76 ? -1.756 -2.395 10.695 1.00 97.00 76 CYS A O 1
ATOM 602 N N . ILE A 1 77 ? -0.063 -1.447 11.828 1.00 95.50 77 ILE A N 1
ATOM 603 C CA . ILE A 1 77 ? 0.994 -2.229 11.169 1.00 95.50 77 ILE A CA 1
ATOM 604 C C . ILE A 1 77 ? 0.804 -3.725 11.450 1.00 95.50 77 ILE A C 1
ATOM 606 O O . ILE A 1 77 ? 0.800 -4.520 10.509 1.00 95.50 77 ILE A O 1
ATOM 610 N N . GLU A 1 78 ? 0.571 -4.094 12.713 1.00 97.44 78 GLU A N 1
ATOM 611 C CA . GLU A 1 78 ? 0.295 -5.481 13.116 1.00 97.44 78 GLU A CA 1
ATOM 612 C C . GLU A 1 78 ? -0.946 -6.048 12.405 1.00 97.44 78 GLU A C 1
ATOM 614 O O . GLU A 1 78 ? -0.911 -7.158 11.874 1.00 97.44 78 GLU A O 1
ATOM 619 N N . ALA A 1 79 ? -2.035 -5.274 12.352 1.00 97.56 79 ALA A N 1
ATOM 620 C CA . ALA A 1 79 ? -3.280 -5.666 11.698 1.00 97.56 79 ALA A CA 1
ATOM 621 C C . ALA A 1 79 ? -3.076 -5.896 10.198 1.00 97.56 79 ALA A C 1
ATOM 623 O O . ALA A 1 79 ? -3.522 -6.905 9.648 1.00 97.56 79 ALA A O 1
ATOM 624 N N . ILE A 1 80 ? -2.375 -4.972 9.534 1.00 96.69 80 ILE A N 1
ATOM 625 C CA . ILE A 1 80 ? -2.045 -5.090 8.116 1.00 96.69 80 ILE A CA 1
ATOM 626 C C . ILE A 1 80 ? -1.238 -6.365 7.878 1.00 96.69 80 ILE A C 1
ATOM 628 O O . ILE A 1 80 ? -1.573 -7.129 6.973 1.00 96.69 80 ILE A O 1
ATOM 632 N N . GLU A 1 81 ? -0.204 -6.625 8.675 1.00 95.62 81 GLU A N 1
ATOM 633 C CA . GLU A 1 81 ? 0.636 -7.810 8.517 1.00 95.62 81 GLU A CA 1
ATOM 634 C C . GLU A 1 81 ? -0.146 -9.113 8.745 1.00 95.62 81 GLU A C 1
ATOM 636 O O . GLU A 1 81 ? -0.078 -10.023 7.915 1.00 95.62 81 GLU A O 1
ATOM 641 N N . ALA A 1 82 ? -0.924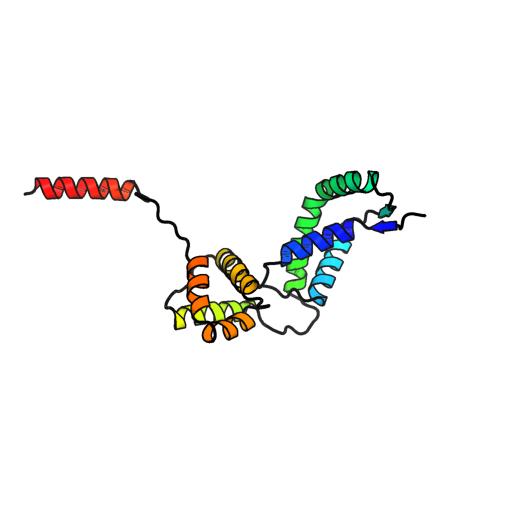 -9.193 9.826 1.00 96.25 82 ALA A N 1
ATOM 642 C CA . ALA A 1 82 ? -1.678 -10.390 10.187 1.00 96.25 82 ALA A CA 1
ATOM 643 C C . ALA A 1 82 ? -2.739 -10.750 9.134 1.00 96.25 82 ALA A C 1
ATOM 645 O O . ALA A 1 82 ? -2.827 -11.903 8.700 1.00 96.25 82 ALA A O 1
ATOM 646 N N . ILE A 1 83 ? -3.522 -9.759 8.696 1.00 96.56 83 ILE A N 1
ATOM 647 C CA . ILE A 1 83 ? -4.646 -9.977 7.778 1.00 96.56 83 ILE A CA 1
ATOM 648 C C . ILE A 1 83 ? -4.177 -10.105 6.327 1.00 96.56 83 ILE A C 1
ATOM 650 O O . ILE A 1 83 ? -4.724 -10.917 5.583 1.00 96.56 83 ILE A O 1
ATOM 654 N N . SER A 1 84 ? -3.148 -9.359 5.905 1.00 94.62 84 SER A N 1
ATOM 655 C CA . SER A 1 84 ? -2.648 -9.456 4.522 1.00 94.62 84 SER A CA 1
ATOM 656 C C . SER A 1 84 ? -2.039 -10.821 4.196 1.00 94.62 84 SER A C 1
ATOM 658 O O . SER A 1 84 ? -2.141 -11.256 3.051 1.00 94.62 84 SER A O 1
ATOM 660 N N . LYS A 1 85 ? -1.458 -11.510 5.188 1.00 93.44 85 LYS A N 1
ATOM 661 C CA . LYS A 1 85 ? -0.932 -12.876 5.033 1.00 93.44 85 LYS A CA 1
ATOM 662 C C . LYS A 1 85 ? -2.032 -13.939 5.002 1.00 93.44 85 LYS A C 1
ATOM 664 O O . LYS A 1 85 ? -1.855 -14.957 4.343 1.00 93.44 85 LYS A O 1
ATOM 669 N N . ASN A 1 86 ? -3.154 -13.711 5.690 1.00 94.12 86 ASN A N 1
ATOM 670 C CA . ASN A 1 86 ? -4.231 -14.694 5.852 1.00 94.12 86 ASN A CA 1
ATOM 671 C C . ASN A 1 86 ? -5.623 -14.076 5.603 1.00 94.12 86 ASN A C 1
ATOM 673 O O . ASN A 1 86 ? -6.436 -13.982 6.528 1.00 94.12 86 ASN A O 1
ATOM 677 N N . PRO A 1 87 ? -5.929 -13.637 4.369 1.00 93.62 87 PRO A N 1
ATOM 678 C CA . PRO A 1 87 ? -7.232 -13.066 4.058 1.00 93.62 87 PRO A CA 1
ATOM 679 C C . PRO A 1 87 ? -8.331 -14.131 4.157 1.00 93.62 87 PRO A C 1
ATOM 681 O O . PRO A 1 87 ? -8.219 -15.215 3.587 1.00 93.62 87 PRO A O 1
ATOM 684 N N . ARG A 1 88 ? -9.455 -13.805 4.806 1.00 92.88 88 ARG A N 1
ATOM 685 C CA . ARG A 1 88 ? -10.618 -14.710 4.946 1.00 92.88 88 ARG A CA 1
ATOM 686 C C . ARG A 1 88 ? -11.487 -14.804 3.686 1.00 92.88 88 ARG A C 1
ATOM 688 O O . ARG A 1 88 ? -12.682 -15.076 3.759 1.00 92.88 88 ARG A O 1
ATOM 695 N N . HIS A 1 89 ? -10.911 -14.536 2.520 1.00 91.44 89 HIS A N 1
ATOM 696 C CA . HIS A 1 89 ? -11.609 -14.552 1.243 1.00 91.44 89 HIS A CA 1
ATOM 697 C C . HIS A 1 89 ? -10.720 -15.155 0.157 1.00 91.44 89 HIS A C 1
ATOM 699 O O . HIS A 1 89 ? -9.496 -15.196 0.272 1.00 91.44 89 HIS A O 1
ATOM 705 N N . LYS A 1 90 ? -11.333 -15.562 -0.959 1.00 91.88 90 LYS A N 1
ATOM 706 C CA . LYS A 1 90 ? -10.582 -16.016 -2.131 1.00 91.88 90 LYS A CA 1
ATOM 707 C C . LYS A 1 90 ? -9.757 -14.859 -2.696 1.00 91.88 90 LYS A C 1
ATOM 709 O O . LYS A 1 90 ? -10.311 -13.822 -3.072 1.00 91.88 90 LYS A O 1
ATOM 714 N N . VAL A 1 91 ? -8.440 -15.022 -2.736 1.00 87.69 91 VAL A N 1
ATOM 715 C CA . VAL A 1 91 ? -7.523 -14.027 -3.300 1.00 87.69 91 VAL A CA 1
ATOM 716 C C . VAL A 1 91 ? -7.734 -13.971 -4.814 1.00 87.69 91 VAL A C 1
ATOM 718 O O . VAL A 1 91 ? -7.634 -14.987 -5.496 1.00 87.69 91 VAL A O 1
ATOM 721 N N . LYS A 1 92 ? -8.088 -12.788 -5.333 1.00 89.00 92 LYS A N 1
ATOM 722 C CA . LYS A 1 92 ? -8.320 -12.571 -6.773 1.00 89.00 92 LYS A CA 1
ATOM 723 C C . LYS A 1 92 ? -7.019 -12.414 -7.565 1.00 89.00 92 LYS A C 1
ATOM 725 O O . LYS A 1 92 ? -6.997 -12.699 -8.753 1.00 89.00 92 LYS A O 1
ATOM 730 N N . GLU A 1 93 ? -5.969 -11.932 -6.907 1.00 91.25 93 GLU A N 1
ATOM 731 C CA . GLU A 1 93 ? -4.673 -11.623 -7.504 1.00 91.25 93 GLU A CA 1
ATOM 732 C C . GLU A 1 93 ? -3.573 -11.881 -6.482 1.00 91.25 93 GLU A C 1
ATOM 734 O O . GLU A 1 93 ? -3.617 -11.337 -5.373 1.00 91.25 93 GLU A O 1
ATOM 739 N N . ASP A 1 94 ? -2.567 -12.656 -6.875 1.00 92.62 94 ASP A N 1
ATOM 740 C CA . ASP A 1 94 ? -1.288 -12.652 -6.180 1.00 92.62 94 ASP A CA 1
ATOM 741 C C . ASP A 1 94 ? -0.555 -11.349 -6.532 1.00 92.62 94 ASP A C 1
ATOM 743 O O . ASP A 1 94 ? 0.026 -11.193 -7.609 1.00 92.62 94 ASP A O 1
ATOM 747 N N . ARG A 1 95 ? -0.636 -10.372 -5.625 1.00 93.06 95 ARG A N 1
ATOM 748 C CA . ARG A 1 95 ? -0.051 -9.037 -5.813 1.00 93.06 95 ARG A CA 1
ATOM 749 C C . ARG A 1 95 ? 1.476 -9.062 -5.788 1.00 93.06 95 ARG A C 1
ATOM 751 O O . ARG A 1 95 ? 2.092 -8.202 -6.414 1.00 93.06 95 ARG A O 1
ATOM 758 N N . ALA A 1 96 ? 2.093 -10.027 -5.103 1.00 92.56 96 ALA A N 1
ATOM 759 C CA . ALA A 1 96 ? 3.545 -10.169 -5.095 1.00 92.56 96 ALA A CA 1
ATOM 760 C C . ALA A 1 96 ? 4.032 -10.677 -6.455 1.00 92.56 96 ALA A C 1
ATOM 762 O O . ALA A 1 96 ? 4.948 -10.091 -7.036 1.00 92.56 96 ALA A O 1
ATOM 763 N N . GLN A 1 97 ? 3.365 -11.699 -6.994 1.00 94.50 97 GLN A N 1
ATOM 764 C CA . GLN A 1 97 ? 3.641 -12.208 -8.333 1.00 94.50 97 GLN A CA 1
ATOM 765 C C . GLN A 1 97 ? 3.344 -11.156 -9.409 1.00 94.50 97 GLN A C 1
ATOM 767 O O . GLN A 1 97 ? 4.189 -10.897 -10.263 1.00 94.50 97 GLN A O 1
ATOM 772 N N . SER A 1 98 ? 2.181 -10.504 -9.349 1.00 96.25 98 SER A N 1
ATOM 773 C CA . SER A 1 98 ? 1.769 -9.499 -10.343 1.00 96.25 98 SER A CA 1
ATOM 774 C C . SER A 1 98 ? 2.720 -8.305 -10.379 1.00 96.25 98 SER A C 1
ATOM 776 O O . SER A 1 98 ? 3.027 -7.785 -11.446 1.00 96.25 98 SER A O 1
ATOM 778 N N . PHE A 1 99 ? 3.265 -7.910 -9.229 1.00 96.31 99 PHE A N 1
ATOM 779 C CA . PHE A 1 99 ? 4.308 -6.893 -9.166 1.00 96.31 99 PHE A CA 1
ATOM 780 C C . PHE A 1 99 ? 5.598 -7.323 -9.887 1.00 96.31 99 PHE A C 1
ATOM 782 O O . PHE A 1 99 ? 6.158 -6.536 -10.647 1.00 96.31 99 PHE A O 1
ATOM 789 N N . GLN A 1 100 ? 6.051 -8.570 -9.718 1.00 95.69 100 GLN A N 1
ATOM 790 C CA . GLN A 1 100 ? 7.219 -9.084 -10.451 1.00 95.69 100 GLN A CA 1
ATOM 791 C C . GLN A 1 100 ? 6.967 -9.160 -11.961 1.00 95.69 100 GLN A C 1
ATOM 793 O O . GLN A 1 100 ? 7.846 -8.817 -12.753 1.00 95.69 100 GLN A O 1
ATOM 798 N N . LEU A 1 101 ? 5.761 -9.568 -12.364 1.00 96.25 101 LEU A N 1
ATOM 799 C CA . LEU A 1 101 ? 5.367 -9.595 -13.772 1.00 96.25 101 LEU A CA 1
ATOM 800 C C . LEU A 1 101 ? 5.323 -8.188 -14.377 1.00 96.25 101 LEU A C 1
ATOM 802 O O . LEU A 1 101 ? 5.787 -8.007 -15.497 1.00 96.25 101 LEU A O 1
ATOM 806 N N . LEU A 1 102 ? 4.856 -7.185 -13.629 1.00 96.00 102 LEU A N 1
ATOM 807 C CA . LEU A 1 102 ? 4.884 -5.791 -14.068 1.00 96.00 102 LEU A CA 1
ATOM 808 C C . LEU A 1 102 ? 6.319 -5.288 -14.279 1.00 96.00 102 LEU A C 1
ATOM 810 O O . LEU A 1 102 ? 6.600 -4.660 -15.296 1.00 96.00 102 LEU A O 1
ATOM 814 N N . LEU A 1 103 ? 7.246 -5.581 -13.358 1.00 95.31 103 LEU A N 1
ATOM 815 C CA . LEU A 1 103 ? 8.659 -5.214 -13.537 1.00 95.31 103 LEU A CA 1
ATOM 816 C C . LEU A 1 103 ? 9.259 -5.866 -14.785 1.00 95.31 103 LEU A C 1
ATOM 818 O O . LEU A 1 103 ? 10.005 -5.223 -15.520 1.00 95.31 103 LEU A O 1
ATOM 822 N N . ARG A 1 104 ? 8.914 -7.134 -15.031 1.00 95.31 104 ARG A N 1
ATOM 823 C CA . ARG A 1 104 ? 9.343 -7.861 -16.225 1.00 95.31 104 ARG A CA 1
ATOM 824 C C . ARG A 1 104 ? 8.787 -7.231 -17.502 1.00 95.31 104 ARG A C 1
ATOM 826 O O . ARG A 1 104 ? 9.561 -7.019 -18.424 1.00 95.31 104 ARG A O 1
ATOM 833 N N . GLN A 1 105 ? 7.500 -6.895 -17.531 1.00 94.62 105 GLN A N 1
ATOM 834 C CA . GLN A 1 105 ? 6.868 -6.221 -18.667 1.00 94.62 105 GLN A CA 1
ATOM 835 C C . GLN A 1 105 ? 7.552 -4.879 -18.966 1.00 94.62 105 GLN A C 1
ATOM 837 O O . GLN A 1 105 ? 7.911 -4.611 -20.104 1.00 94.62 105 GLN A O 1
ATOM 842 N N . ILE A 1 106 ? 7.817 -4.060 -17.942 1.00 93.31 106 ILE A N 1
ATOM 843 C CA . ILE A 1 106 ? 8.530 -2.781 -18.114 1.00 93.31 106 ILE A CA 1
ATOM 844 C C . ILE A 1 106 ? 9.929 -3.003 -18.708 1.00 93.31 106 ILE A C 1
ATOM 846 O O . ILE A 1 106 ? 10.347 -2.256 -19.593 1.00 93.31 106 ILE A O 1
ATOM 850 N N . PHE A 1 107 ? 10.643 -4.032 -18.248 1.00 93.69 107 PHE A N 1
ATOM 851 C CA . PHE A 1 107 ? 11.950 -4.385 -18.795 1.00 93.69 107 PHE A CA 1
ATOM 852 C C . PHE A 1 107 ? 11.862 -4.851 -20.256 1.00 93.69 107 PHE A C 1
ATOM 854 O O . PHE A 1 107 ? 12.656 -4.402 -21.076 1.00 93.69 107 PHE A O 1
ATOM 861 N N . GLU A 1 108 ? 10.895 -5.702 -20.601 1.00 93.56 108 GLU A N 1
ATOM 862 C CA . GLU A 1 108 ? 10.695 -6.197 -21.971 1.00 93.56 108 GLU A CA 1
ATOM 863 C C . GLU A 1 108 ? 10.276 -5.069 -22.935 1.00 93.56 108 GLU A C 1
ATOM 865 O O . GLU A 1 108 ? 10.787 -4.997 -24.051 1.00 93.56 108 GLU A O 1
ATOM 870 N N . ASP A 1 109 ? 9.424 -4.140 -22.492 1.00 91.94 109 ASP A N 1
ATOM 871 C CA . ASP A 1 109 ? 8.860 -3.082 -23.342 1.00 91.94 109 ASP A CA 1
ATOM 872 C C . ASP A 1 109 ? 9.753 -1.836 -23.475 1.00 91.94 109 ASP A C 1
ATOM 874 O O . ASP A 1 109 ? 9.601 -1.057 -24.424 1.00 91.94 109 ASP A O 1
ATOM 878 N N . ARG A 1 110 ? 10.619 -1.571 -22.484 1.00 90.50 110 ARG A N 1
ATOM 879 C CA . ARG A 1 110 ? 11.404 -0.321 -22.383 1.00 90.50 110 ARG A CA 1
ATOM 880 C C . ARG A 1 110 ? 12.879 -0.517 -22.020 1.00 90.50 110 ARG A C 1
ATOM 882 O O . ARG A 1 110 ? 13.621 0.460 -21.998 1.00 90.50 110 ARG A O 1
ATOM 889 N N . GLY A 1 111 ? 13.321 -1.740 -21.729 1.00 88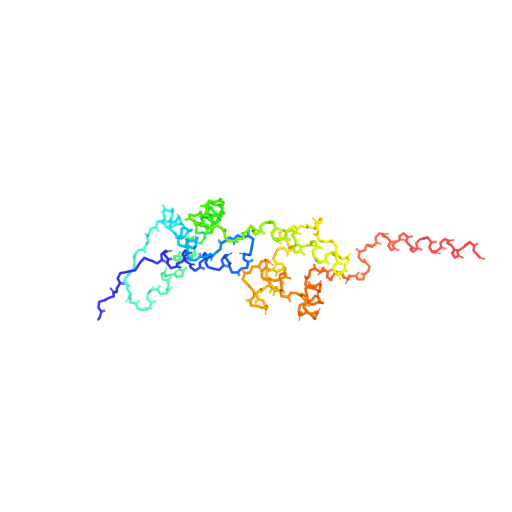.19 111 GLY A N 1
ATOM 890 C CA . GLY A 1 111 ? 14.726 -2.068 -21.453 1.00 88.19 111 GLY A CA 1
ATOM 891 C C . GLY A 1 111 ? 15.250 -1.642 -20.077 1.00 88.19 111 GLY A C 1
ATOM 892 O O . GLY A 1 111 ? 16.430 -1.835 -19.792 1.00 88.19 111 GLY A O 1
ATOM 893 N N . LEU A 1 112 ? 14.406 -1.075 -19.208 1.00 85.00 112 LEU A N 1
ATOM 894 C CA . LEU A 1 112 ? 14.807 -0.603 -17.879 1.00 85.00 112 LEU A CA 1
ATOM 895 C C . LEU A 1 112 ? 14.483 -1.638 -16.802 1.00 85.00 112 LEU A C 1
ATOM 897 O O . LEU A 1 112 ? 13.326 -2.003 -16.597 1.00 85.00 112 LEU A O 1
ATOM 901 N N . ASP A 1 113 ? 15.518 -2.101 -16.099 1.00 88.06 113 ASP A N 1
ATOM 902 C CA . ASP A 1 113 ? 15.391 -3.134 -15.074 1.00 88.06 113 ASP A CA 1
ATOM 903 C C . ASP A 1 113 ? 15.340 -2.542 -13.660 1.00 88.06 113 ASP A C 1
ATOM 905 O O . ASP A 1 113 ? 16.334 -2.042 -13.139 1.00 88.06 113 ASP A O 1
ATOM 909 N N . PHE A 1 114 ? 14.185 -2.660 -13.002 1.00 88.62 114 PHE A N 1
ATOM 910 C CA . PHE A 1 114 ? 13.978 -2.196 -11.628 1.00 88.62 114 PHE A CA 1
ATOM 911 C C . PHE A 1 114 ? 14.025 -3.321 -10.573 1.00 88.62 114 PHE A C 1
ATOM 913 O O . PHE A 1 114 ? 13.808 -3.070 -9.383 1.00 88.62 114 PHE A O 1
ATOM 920 N N . ARG A 1 115 ? 14.316 -4.572 -10.961 1.00 87.00 115 ARG A N 1
ATOM 921 C CA . ARG A 1 115 ? 14.284 -5.743 -10.055 1.00 87.00 115 ARG A CA 1
ATOM 922 C C . ARG A 1 115 ? 15.370 -5.706 -8.979 1.00 87.00 115 ARG A C 1
ATOM 924 O O . ARG A 1 115 ? 15.169 -6.246 -7.896 1.00 87.00 115 ARG A O 1
ATOM 931 N N . GLN A 1 116 ? 16.492 -5.040 -9.247 1.00 84.25 116 GLN A N 1
ATOM 932 C CA . GLN A 1 116 ? 17.594 -4.887 -8.288 1.00 84.25 116 GLN A CA 1
ATOM 933 C C . GLN A 1 116 ? 17.442 -3.666 -7.366 1.00 84.25 116 GLN A C 1
ATOM 935 O O . GLN A 1 116 ? 18.203 -3.503 -6.416 1.00 84.25 116 GLN A O 1
ATOM 940 N N . TYR A 1 117 ? 16.448 -2.809 -7.613 1.00 86.62 117 TYR A N 1
ATOM 941 C CA . TYR A 1 117 ? 16.229 -1.612 -6.807 1.00 86.62 117 TYR A CA 1
ATOM 942 C C . TYR A 1 117 ? 15.486 -1.932 -5.509 1.00 86.62 117 TYR A C 1
ATOM 944 O O . TYR A 1 117 ? 14.842 -2.974 -5.357 1.00 86.62 117 TYR A O 1
ATOM 952 N N . HIS A 1 118 ? 15.531 -0.998 -4.556 1.00 89.31 118 HIS A N 1
ATOM 953 C CA . HIS A 1 118 ? 14.811 -1.149 -3.297 1.00 89.31 118 HIS A CA 1
ATOM 954 C C . HIS A 1 118 ? 13.294 -1.228 -3.541 1.00 89.31 118 HIS A C 1
ATOM 956 O O . HIS A 1 118 ? 12.622 -0.225 -3.804 1.00 89.31 118 HIS A O 1
ATOM 962 N N . GLN A 1 119 ? 12.738 -2.430 -3.390 1.00 90.38 119 GLN A N 1
ATOM 963 C CA . GLN A 1 119 ? 11.364 -2.755 -3.779 1.00 90.38 119 GLN A CA 1
ATOM 964 C C . GLN A 1 119 ? 10.319 -1.875 -3.085 1.00 90.38 119 GLN A C 1
ATOM 966 O O . GLN A 1 119 ? 9.328 -1.487 -3.696 1.00 90.38 119 GLN A O 1
ATOM 971 N N . GLY A 1 120 ? 10.552 -1.479 -1.829 1.00 90.12 120 GLY A N 1
ATOM 972 C CA . GLY A 1 120 ? 9.655 -0.562 -1.120 1.00 90.12 120 GLY A CA 1
ATOM 973 C C . GLY A 1 120 ? 9.564 0.830 -1.760 1.00 90.12 120 GLY A C 1
ATOM 974 O O . GLY A 1 120 ? 8.506 1.452 -1.722 1.00 90.12 120 GLY A O 1
ATOM 975 N N . VAL A 1 121 ? 10.644 1.318 -2.383 1.00 90.12 121 VAL A N 1
ATOM 976 C CA . VAL A 1 121 ? 10.651 2.616 -3.080 1.00 90.12 121 VAL A CA 1
ATOM 977 C C . VAL A 1 121 ? 9.909 2.490 -4.406 1.00 90.12 121 VAL A C 1
ATOM 979 O O . VAL A 1 121 ? 9.024 3.297 -4.684 1.00 90.12 121 VAL A O 1
ATOM 982 N N . ILE A 1 122 ? 10.208 1.438 -5.172 1.00 93.50 122 ILE A N 1
ATOM 983 C CA . ILE A 1 122 ? 9.555 1.155 -6.455 1.00 93.50 122 ILE A CA 1
ATOM 984 C C . ILE A 1 122 ? 8.048 0.963 -6.273 1.00 93.50 122 ILE A C 1
ATOM 986 O O . ILE A 1 122 ? 7.268 1.628 -6.948 1.00 93.50 122 ILE A O 1
ATOM 990 N N . LYS A 1 123 ? 7.615 0.152 -5.298 1.00 94.81 123 LYS A N 1
ATOM 991 C CA . LYS A 1 123 ? 6.190 -0.053 -4.988 1.00 94.81 123 LYS A CA 1
ATOM 992 C C . LYS A 1 123 ? 5.465 1.258 -4.690 1.00 94.81 123 LYS A C 1
ATOM 994 O O . LYS A 1 123 ? 4.376 1.468 -5.214 1.00 94.81 123 LYS A O 1
ATOM 999 N N . ARG A 1 124 ? 6.065 2.149 -3.888 1.00 93.12 124 ARG A N 1
ATOM 1000 C CA . ARG A 1 124 ? 5.482 3.467 -3.573 1.00 93.12 124 ARG A CA 1
ATOM 1001 C C . ARG A 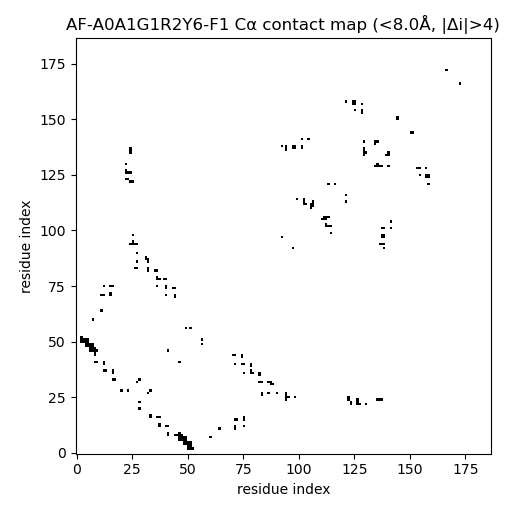1 124 ? 5.381 4.359 -4.808 1.00 93.12 124 ARG A C 1
ATOM 1003 O O . ARG A 1 124 ? 4.336 4.956 -5.032 1.00 93.12 124 ARG A O 1
ATOM 1010 N N . LYS A 1 125 ? 6.438 4.423 -5.619 1.00 92.94 125 LYS A N 1
ATOM 1011 C CA . LYS A 1 125 ? 6.458 5.201 -6.866 1.00 92.94 125 LYS A CA 1
ATOM 1012 C C . LYS A 1 125 ? 5.428 4.681 -7.878 1.00 92.94 125 LYS A C 1
ATOM 1014 O O . LYS A 1 125 ? 4.653 5.464 -8.418 1.00 92.94 125 LYS A O 1
ATOM 1019 N N . MET A 1 126 ? 5.334 3.362 -8.053 1.00 95.31 126 MET A N 1
ATOM 1020 C CA . MET A 1 126 ? 4.302 2.734 -8.887 1.00 95.31 126 MET A CA 1
ATOM 1021 C C . MET A 1 126 ? 2.893 3.000 -8.362 1.00 95.31 126 MET A C 1
ATOM 1023 O O . MET A 1 126 ? 2.007 3.317 -9.147 1.00 95.31 126 MET A O 1
ATOM 1027 N N . ALA A 1 127 ? 2.675 2.923 -7.045 1.00 96.06 127 ALA A N 1
ATOM 1028 C CA . ALA A 1 127 ? 1.366 3.165 -6.442 1.00 96.06 127 ALA A CA 1
ATOM 1029 C C . ALA A 1 127 ? 0.792 4.543 -6.804 1.00 96.06 127 ALA A C 1
ATOM 1031 O O . ALA A 1 127 ? -0.412 4.668 -7.017 1.00 96.06 127 ALA A O 1
ATOM 1032 N N . VAL A 1 128 ? 1.647 5.565 -6.919 1.00 95.31 128 VAL A N 1
ATOM 1033 C CA . VAL A 1 128 ? 1.234 6.904 -7.363 1.00 95.31 128 VAL A CA 1
ATOM 1034 C C . VAL A 1 128 ? 0.685 6.863 -8.791 1.00 95.31 128 VAL A C 1
ATOM 1036 O O . VAL A 1 128 ? -0.378 7.425 -9.044 1.00 95.31 128 VAL A O 1
ATOM 1039 N N . ARG A 1 129 ? 1.359 6.160 -9.709 1.00 96.31 129 ARG A N 1
ATOM 1040 C CA . ARG A 1 129 ? 0.927 6.031 -11.111 1.00 96.31 129 ARG A CA 1
ATOM 1041 C C . ARG A 1 129 ? -0.332 5.191 -11.276 1.00 96.31 129 ARG A C 1
ATOM 1043 O O . ARG A 1 129 ? -1.260 5.596 -11.972 1.00 96.31 129 ARG A O 1
ATOM 1050 N N . ILE A 1 130 ? -0.397 4.060 -10.578 1.00 96.56 130 ILE A N 1
ATOM 1051 C CA . ILE A 1 130 ? -1.569 3.176 -10.562 1.00 96.56 130 ILE A CA 1
ATOM 1052 C C . ILE A 1 130 ? -2.799 3.960 -10.083 1.00 96.56 130 ILE A C 1
ATOM 1054 O O . ILE A 1 130 ? -3.849 3.921 -10.719 1.00 96.56 130 ILE A O 1
ATOM 1058 N N . ARG A 1 131 ? -2.653 4.762 -9.020 1.00 95.81 131 ARG A N 1
ATOM 1059 C CA . ARG A 1 131 ? -3.729 5.633 -8.536 1.00 95.81 131 ARG A CA 1
ATOM 1060 C C . ARG A 1 131 ? -4.089 6.735 -9.532 1.00 95.81 131 ARG A C 1
ATOM 1062 O O . ARG A 1 131 ? -5.271 6.984 -9.743 1.00 95.81 131 ARG A O 1
ATOM 1069 N N . ALA A 1 132 ? -3.096 7.390 -10.137 1.00 96.31 132 ALA A N 1
ATOM 1070 C CA . ALA A 1 132 ? -3.315 8.472 -11.102 1.00 96.31 132 ALA A CA 1
ATOM 1071 C C . ALA A 1 132 ? -4.067 8.009 -12.362 1.00 96.31 132 ALA A C 1
ATOM 1073 O O . ALA A 1 132 ? -4.789 8.794 -12.967 1.00 96.31 132 ALA A O 1
ATOM 1074 N N . THR A 1 133 ? -3.929 6.734 -12.728 1.00 96.50 133 THR A N 1
ATOM 1075 C CA . THR A 1 133 ? -4.629 6.095 -13.856 1.00 96.50 133 THR A CA 1
ATOM 1076 C C . THR A 1 133 ? -5.937 5.405 -13.448 1.00 96.50 133 THR A C 1
ATOM 1078 O O . THR A 1 133 ? -6.577 4.752 -14.272 1.00 96.50 133 THR A O 1
ATOM 1081 N N . GLY A 1 134 ? -6.342 5.524 -12.176 1.00 95.19 134 GLY A N 1
ATOM 1082 C CA . GLY A 1 134 ? -7.569 4.926 -11.646 1.00 95.19 134 GLY A CA 1
ATOM 1083 C C . GLY A 1 134 ? -7.543 3.398 -11.549 1.00 95.19 134 GLY A C 1
ATOM 1084 O O . GLY A 1 134 ? -8.593 2.783 -11.388 1.00 95.19 134 GLY A O 1
ATOM 1085 N N . GLN A 1 135 ? -6.370 2.770 -11.653 1.00 96.06 135 GLN A N 1
ATOM 1086 C CA . GLN A 1 135 ? -6.244 1.319 -11.596 1.00 96.06 135 GLN A CA 1
ATOM 1087 C C . GLN A 1 135 ? -6.248 0.820 -10.143 1.00 96.06 135 GLN A C 1
ATOM 1089 O O . GLN A 1 135 ? -5.772 1.480 -9.215 1.00 96.06 135 GLN A O 1
ATOM 1094 N N . GLU A 1 136 ? -6.789 -0.379 -9.933 1.00 92.19 136 GLU A N 1
ATOM 1095 C CA . GLU A 1 136 ? -6.989 -0.945 -8.589 1.00 92.19 136 GLU A CA 1
ATOM 1096 C C . GLU A 1 136 ? -5.911 -1.963 -8.184 1.00 92.19 136 GLU A C 1
ATOM 1098 O O . GLU A 1 136 ? -5.827 -2.368 -7.017 1.00 92.19 136 GLU A O 1
ATOM 1103 N N . SER A 1 137 ? -5.079 -2.397 -9.136 1.00 95.19 137 SER A N 1
ATOM 1104 C CA . SER A 1 137 ? -4.060 -3.417 -8.900 1.00 95.19 137 SER A CA 1
ATOM 1105 C C . SER A 1 137 ? -2.925 -3.414 -9.922 1.00 95.19 137 SER A C 1
ATOM 1107 O O . SER A 1 137 ? -3.014 -2.761 -10.964 1.00 95.19 137 SER A O 1
ATOM 1109 N N . TYR A 1 138 ? -1.859 -4.169 -9.630 1.00 96.69 138 TYR A N 1
ATOM 1110 C CA . TYR A 1 138 ? -0.746 -4.343 -10.563 1.00 96.69 138 TYR A CA 1
ATOM 1111 C C . TYR A 1 138 ? -1.211 -5.040 -11.837 1.00 96.69 138 TYR A C 1
ATOM 1113 O O . TYR A 1 138 ? -0.927 -4.550 -12.924 1.00 96.69 138 TYR A O 1
ATOM 1121 N N . ALA A 1 139 ? -1.994 -6.117 -11.720 1.00 95.88 139 ALA A N 1
ATOM 1122 C CA . ALA A 1 139 ? -2.517 -6.819 -12.888 1.00 95.88 139 ALA A CA 1
ATOM 1123 C C . ALA A 1 139 ? -3.432 -5.937 -13.761 1.00 95.88 139 ALA A C 1
ATOM 1125 O O . ALA A 1 139 ? -3.427 -6.067 -14.985 1.00 95.88 139 ALA A O 1
ATOM 1126 N N . ALA A 1 140 ? -4.224 -5.043 -13.157 1.00 96.19 140 ALA A N 1
ATOM 1127 C CA . ALA A 1 140 ? -5.031 -4.077 -13.905 1.00 96.19 140 ALA A CA 1
ATOM 1128 C C . ALA A 1 140 ? -4.149 -3.065 -14.652 1.00 96.19 140 ALA A C 1
ATOM 1130 O O . ALA A 1 140 ? -4.322 -2.869 -15.854 1.00 96.19 140 ALA A O 1
ATOM 1131 N N . TYR A 1 141 ? -3.145 -2.510 -13.971 1.00 97.31 141 TYR A N 1
ATOM 1132 C CA . TYR A 1 141 ? -2.200 -1.565 -14.563 1.00 97.31 141 TYR A CA 1
ATOM 1133 C C . TYR A 1 141 ? -1.350 -2.188 -15.684 1.00 97.31 141 TYR A C 1
ATOM 1135 O O . TYR A 1 141 ? -1.162 -1.571 -16.727 1.00 97.31 141 TYR A O 1
ATOM 1143 N N . MET A 1 142 ? -0.931 -3.448 -15.543 1.00 96.06 142 MET A N 1
ATOM 1144 C CA . MET A 1 142 ? -0.240 -4.198 -16.602 1.00 96.06 142 MET A CA 1
ATOM 1145 C C . MET A 1 142 ? -1.058 -4.303 -17.895 1.00 96.06 142 MET A C 1
ATOM 1147 O O . MET A 1 142 ? -0.504 -4.171 -18.981 1.00 96.06 142 MET A O 1
ATOM 1151 N N . ARG A 1 143 ? -2.377 -4.530 -17.789 1.00 96.06 143 ARG A N 1
ATOM 1152 C CA . ARG A 1 143 ? -3.284 -4.571 -18.953 1.00 96.06 143 ARG A CA 1
ATOM 1153 C C . ARG A 1 143 ? -3.564 -3.185 -19.532 1.00 96.06 143 ARG A C 1
ATOM 1155 O O . ARG A 1 143 ? -3.884 -3.070 -20.711 1.00 96.06 143 ARG A O 1
ATOM 1162 N N . PHE A 1 144 ? -3.475 -2.151 -18.701 1.00 96.94 144 PHE A N 1
ATOM 1163 C CA . PHE A 1 144 ? -3.662 -0.762 -19.104 1.00 96.94 144 PHE A CA 1
ATOM 1164 C C . PHE A 1 144 ? -2.484 -0.259 -19.950 1.00 96.94 144 PHE A C 1
ATOM 1166 O O . PHE A 1 144 ? -2.704 0.316 -21.012 1.00 96.94 144 PHE A O 1
ATOM 1173 N N . LEU A 1 145 ? -1.249 -0.536 -19.521 1.00 95.94 145 LEU A N 1
ATOM 1174 C CA . LEU A 1 145 ? -0.023 0.008 -20.114 1.00 95.94 145 LEU A CA 1
ATOM 1175 C C . LEU A 1 145 ? 0.087 -0.144 -21.651 1.00 95.94 145 LEU A C 1
ATOM 1177 O O . LEU A 1 145 ? 0.317 0.870 -22.308 1.00 95.94 145 LEU A O 1
ATOM 1181 N N . PRO A 1 146 ? -0.134 -1.322 -22.275 1.00 93.88 146 PRO A N 1
ATOM 1182 C CA . PRO A 1 146 ? 0.006 -1.476 -23.728 1.00 93.88 146 PRO A CA 1
ATOM 1183 C C . PRO A 1 146 ? -0.958 -0.614 -24.553 1.00 93.88 146 PRO A C 1
ATOM 1185 O O . PRO A 1 146 ? -0.644 -0.257 -25.684 1.00 93.88 146 PRO A O 1
ATOM 1188 N N . ASN A 1 147 ? -2.121 -0.272 -23.990 1.00 96.12 147 ASN A N 1
ATOM 1189 C CA . ASN A 1 147 ? -3.124 0.566 -24.651 1.00 96.12 147 ASN A CA 1
ATOM 1190 C C . ASN A 1 147 ? -2.862 2.071 -24.458 1.00 96.12 147 ASN A C 1
ATOM 1192 O O . ASN A 1 147 ? -3.534 2.888 -25.081 1.00 96.12 147 ASN A O 1
ATOM 1196 N N . HIS A 1 148 ? -1.896 2.427 -23.605 1.00 95.88 148 HIS A N 1
ATOM 1197 C CA . HIS A 1 148 ? -1.570 3.795 -23.202 1.00 95.88 148 HIS A CA 1
ATOM 1198 C C . HIS A 1 148 ? -0.049 4.010 -23.219 1.00 95.88 148 HIS A C 1
ATOM 1200 O O . HIS A 1 148 ? 0.583 4.105 -22.161 1.00 95.88 148 HIS A O 1
ATOM 1206 N N . PRO A 1 149 ? 0.578 4.050 -24.409 1.00 92.75 149 PRO A N 1
ATOM 1207 C CA . PRO A 1 149 ? 2.029 4.151 -24.539 1.00 92.75 149 PRO A CA 1
ATOM 1208 C C . PRO A 1 149 ? 2.621 5.382 -23.832 1.00 92.75 149 PRO A C 1
ATOM 1210 O O . PRO A 1 149 ? 3.728 5.288 -23.302 1.00 92.75 149 PRO A O 1
ATOM 1213 N N . GLU A 1 150 ? 1.876 6.487 -23.754 1.00 94.88 150 GLU A N 1
ATOM 1214 C CA . GLU A 1 150 ? 2.242 7.720 -23.045 1.00 94.88 150 GLU A CA 1
ATOM 1215 C C . GLU A 1 150 ? 2.372 7.545 -21.524 1.00 94.88 150 GLU A C 1
ATOM 1217 O O . GLU A 1 150 ? 3.017 8.349 -20.846 1.00 94.88 150 GLU A O 1
ATOM 1222 N N . GLU A 1 151 ? 1.743 6.515 -20.953 1.00 96.25 151 GLU A N 1
ATOM 1223 C CA . GLU A 1 151 ? 1.855 6.228 -19.524 1.00 96.25 151 GLU A CA 1
ATOM 1224 C C . GLU A 1 151 ? 3.216 5.619 -19.177 1.00 96.25 151 GLU A C 1
ATOM 1226 O O . GLU A 1 151 ? 3.696 5.838 -18.063 1.00 96.25 151 GLU A O 1
ATOM 1231 N N . TYR A 1 152 ? 3.880 4.927 -20.113 1.00 93.69 152 TYR A N 1
ATOM 1232 C CA . TYR A 1 152 ? 5.236 4.429 -19.871 1.00 93.69 152 TYR A CA 1
ATOM 1233 C C . TYR A 1 152 ? 6.196 5.580 -19.572 1.00 93.69 152 TYR A C 1
ATOM 1235 O O . TYR A 1 152 ? 6.957 5.478 -18.616 1.00 93.69 152 TYR A O 1
ATOM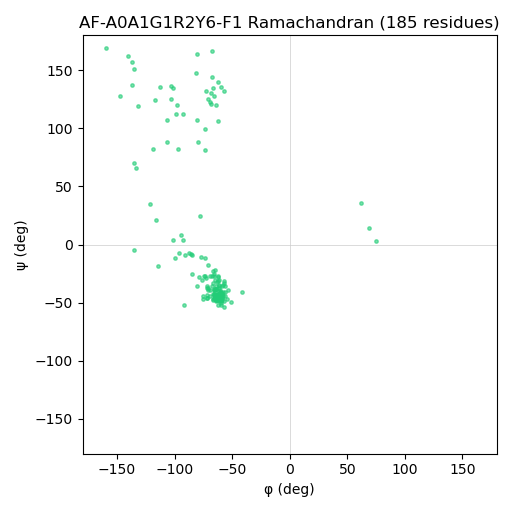 1243 N N . ASP A 1 153 ? 6.132 6.688 -20.311 1.00 91.62 153 ASP A N 1
ATOM 1244 C CA . ASP A 1 153 ? 7.038 7.823 -20.099 1.00 91.62 153 ASP A CA 1
ATOM 1245 C C . ASP A 1 153 ? 6.859 8.419 -18.697 1.00 91.62 153 ASP A C 1
ATOM 1247 O O . ASP A 1 153 ? 7.825 8.582 -17.949 1.00 91.62 153 ASP A O 1
ATOM 1251 N N . LYS A 1 154 ? 5.604 8.632 -18.280 1.00 94.38 154 LYS A N 1
ATOM 1252 C CA . LYS A 1 154 ? 5.268 9.139 -16.938 1.00 94.38 154 LYS A CA 1
ATOM 1253 C C . LYS A 1 154 ? 5.673 8.162 -15.834 1.00 94.38 154 LYS A C 1
ATOM 1255 O O . LYS A 1 154 ? 6.099 8.575 -14.750 1.00 94.38 154 LYS A O 1
ATOM 1260 N N . LEU A 1 155 ? 5.510 6.862 -16.082 1.00 93.94 155 LEU A N 1
ATOM 1261 C CA . LEU A 1 155 ? 5.931 5.812 -15.162 1.00 93.94 155 LEU A CA 1
ATOM 1262 C C . LEU A 1 155 ? 7.447 5.817 -14.993 1.00 93.94 155 LEU A C 1
ATOM 1264 O O . LEU A 1 155 ? 7.924 5.816 -13.860 1.00 93.94 155 LEU A O 1
ATOM 1268 N N . LEU A 1 156 ? 8.196 5.865 -16.092 1.00 91.12 156 LEU A N 1
ATOM 1269 C CA . LEU A 1 156 ? 9.654 5.871 -16.075 1.00 91.12 156 LEU A CA 1
ATOM 1270 C C . LEU A 1 156 ? 10.207 7.134 -15.417 1.00 91.12 156 LEU A C 1
ATOM 1272 O O . LEU A 1 156 ? 11.067 7.018 -14.548 1.00 91.12 156 LEU A O 1
ATOM 1276 N N . GLU A 1 157 ? 9.661 8.309 -15.731 1.00 90.31 157 GLU A N 1
ATOM 1277 C CA . GLU A 1 157 ? 10.009 9.565 -15.056 1.00 90.31 157 GLU A CA 1
ATOM 1278 C C . GLU A 1 157 ? 9.792 9.463 -13.539 1.00 90.31 157 GLU A C 1
ATOM 1280 O O . GLU A 1 157 ? 10.627 9.888 -12.742 1.00 90.31 157 GLU A O 1
ATOM 1285 N N . THR A 1 158 ? 8.697 8.823 -13.120 1.00 90.94 158 THR A N 1
ATOM 1286 C CA . THR A 1 158 ? 8.405 8.619 -11.696 1.00 90.94 158 THR A CA 1
ATOM 1287 C C . THR A 1 158 ? 9.350 7.600 -11.054 1.00 90.94 158 THR A C 1
ATOM 1289 O O . THR A 1 158 ? 9.725 7.759 -9.888 1.00 90.94 158 THR A O 1
ATOM 1292 N N . LEU A 1 159 ? 9.730 6.535 -11.767 1.00 88.44 159 LEU A N 1
ATOM 1293 C CA . LEU A 1 159 ? 10.586 5.457 -11.262 1.00 88.44 159 LEU A CA 1
ATOM 1294 C C . LEU A 1 159 ? 12.054 5.871 -11.160 1.00 88.44 159 LEU A C 1
ATOM 1296 O O . LEU A 1 159 ? 12.677 5.644 -10.114 1.00 88.44 159 LEU A O 1
ATOM 1300 N N . CYS A 1 160 ? 12.573 6.544 -12.179 1.00 83.94 160 CYS A N 1
ATOM 1301 C CA . CYS A 1 160 ? 13.914 7.104 -12.189 1.00 83.94 160 CYS A CA 1
ATOM 1302 C C . CYS A 1 160 ? 14.047 8.163 -11.084 1.00 83.94 160 CYS A C 1
ATOM 1304 O O . CYS A 1 160 ? 13.115 8.899 -10.762 1.00 83.94 160 CYS A O 1
ATOM 1306 N N . ILE A 1 161 ? 15.186 8.184 -10.394 1.00 67.94 161 ILE A N 1
ATOM 1307 C CA . ILE A 1 161 ? 15.514 9.300 -9.508 1.00 67.94 161 ILE A CA 1
ATOM 1308 C C . ILE A 1 161 ? 16.325 10.267 -10.362 1.00 67.94 161 ILE A C 1
ATOM 1310 O O . ILE A 1 161 ? 17.450 9.946 -10.738 1.00 67.94 161 ILE A O 1
ATOM 1314 N N . ASN A 1 162 ? 15.772 11.440 -10.657 1.00 58.59 162 ASN A N 1
ATOM 1315 C CA . ASN A 1 162 ? 16.530 12.516 -11.283 1.00 58.59 162 ASN A CA 1
ATOM 1316 C C . ASN A 1 162 ? 17.472 13.107 -10.229 1.00 58.59 162 ASN A C 1
ATOM 1318 O O . ASN 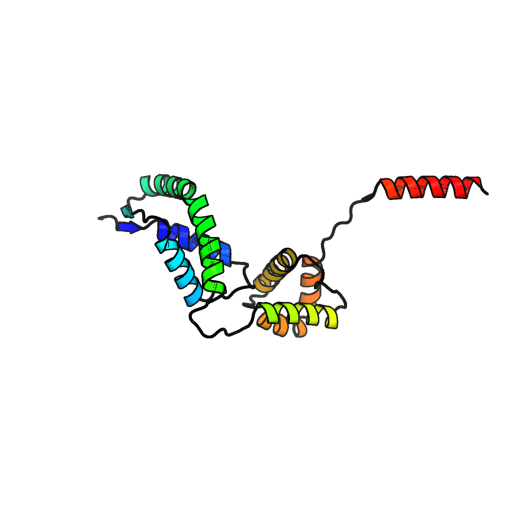A 1 162 ? 17.140 14.100 -9.589 1.00 58.59 162 ASN A O 1
ATOM 1322 N N . VAL A 1 163 ? 18.621 12.468 -9.988 1.00 49.97 163 VAL A N 1
ATOM 1323 C CA . VAL A 1 163 ? 19.712 13.119 -9.254 1.00 49.97 163 VAL A CA 1
ATOM 1324 C C . VAL A 1 163 ? 20.810 13.465 -10.235 1.00 49.97 163 VAL A C 1
ATOM 1326 O O . VAL A 1 163 ? 21.730 12.687 -10.473 1.00 49.97 163 VAL A O 1
ATOM 1329 N N . THR A 1 164 ? 20.692 14.649 -10.815 1.00 56.59 164 THR A N 1
ATOM 1330 C CA . THR A 1 164 ? 21.826 15.332 -11.422 1.00 56.59 164 THR A CA 1
ATOM 1331 C C . THR A 1 164 ? 22.187 16.483 -10.500 1.00 56.59 164 THR A C 1
ATOM 1333 O O . THR A 1 164 ? 21.457 17.467 -10.421 1.00 56.59 164 THR A O 1
ATOM 1336 N N . GLU A 1 165 ? 23.297 16.348 -9.785 1.00 61.25 165 GLU A N 1
ATOM 1337 C CA . GLU A 1 165 ? 23.959 17.466 -9.121 1.00 61.25 165 GLU A CA 1
ATOM 1338 C C . GLU A 1 165 ? 25.305 17.693 -9.812 1.00 61.25 165 GLU A C 1
ATOM 1340 O O . GLU A 1 165 ? 26.012 16.745 -10.173 1.00 61.25 165 GLU A O 1
ATOM 1345 N N . PHE A 1 166 ? 25.627 18.958 -10.073 1.00 63.75 166 PHE A N 1
ATOM 1346 C CA . PHE A 1 166 ? 26.889 19.324 -10.701 1.00 63.75 166 PHE A CA 1
ATOM 1347 C C . PHE A 1 166 ? 28.020 19.030 -9.705 1.00 63.75 166 PHE A C 1
ATOM 1349 O O . PHE A 1 166 ? 27.926 19.422 -8.546 1.00 63.75 166 PHE A O 1
ATOM 1356 N N . PHE A 1 167 ? 29.070 18.329 -10.142 1.00 68.19 167 PHE A N 1
ATOM 1357 C CA . PHE A 1 167 ? 30.185 17.900 -9.281 1.00 68.19 167 PHE A CA 1
ATOM 1358 C C . PHE A 1 167 ? 29.818 16.949 -8.121 1.00 68.19 167 PHE A C 1
ATOM 1360 O O . PHE A 1 167 ? 30.444 17.009 -7.067 1.00 68.19 167 PHE A O 1
ATOM 1367 N N . ARG A 1 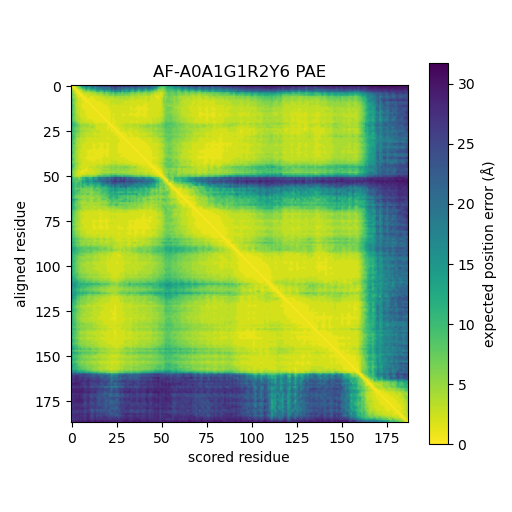168 ? 28.855 16.038 -8.331 1.00 69.75 168 ARG A N 1
ATOM 1368 C CA . ARG A 1 168 ? 28.418 15.007 -7.361 1.00 69.75 168 ARG A CA 1
ATOM 1369 C C . ARG A 1 168 ? 29.540 14.314 -6.589 1.00 69.75 168 ARG A C 1
ATOM 1371 O O . ARG A 1 168 ? 29.394 14.051 -5.403 1.00 69.75 168 ARG A O 1
ATOM 1378 N N . ASP A 1 169 ? 30.630 14.009 -7.280 1.00 76.50 169 ASP A N 1
ATOM 1379 C CA . ASP A 1 169 ? 31.760 13.280 -6.721 1.00 76.50 169 ASP A CA 1
ATOM 1380 C C . ASP A 1 169 ? 33.015 14.152 -6.785 1.00 76.50 169 ASP A C 1
ATOM 1382 O O . ASP A 1 169 ? 33.792 14.105 -7.742 1.00 76.50 169 ASP A O 1
ATOM 1386 N N . SER A 1 170 ? 33.161 15.044 -5.804 1.00 79.12 170 SER A N 1
ATOM 1387 C CA . SER A 1 170 ? 34.224 16.056 -5.792 1.00 79.12 170 SER A CA 1
ATOM 1388 C C . SER A 1 170 ? 35.621 15.435 -5.880 1.00 79.12 170 SER A C 1
ATOM 1390 O O . SER A 1 170 ? 36.487 15.995 -6.550 1.00 79.12 170 SER A O 1
ATOM 1392 N N . GLU A 1 171 ? 35.824 14.249 -5.302 1.00 82.31 171 GLU A N 1
ATOM 1393 C CA . GLU A 1 171 ? 37.076 13.490 -5.383 1.00 82.31 171 GLU A CA 1
ATOM 1394 C C . GLU A 1 171 ? 37.419 13.093 -6.825 1.00 82.31 171 GLU A C 1
ATOM 1396 O O . GLU A 1 171 ? 38.541 13.329 -7.276 1.00 82.31 171 GLU A O 1
ATOM 1401 N N . VAL A 1 172 ? 36.442 12.592 -7.590 1.00 86.25 172 VAL A N 1
ATOM 1402 C CA . VAL A 1 172 ? 36.622 12.236 -9.009 1.00 86.25 172 VAL A CA 1
ATOM 1403 C C . VAL A 1 172 ? 37.022 13.461 -9.827 1.00 86.25 172 VAL A C 1
ATOM 1405 O O . VAL A 1 172 ? 37.892 13.372 -10.693 1.00 86.25 172 VAL A O 1
ATOM 1408 N N . TRP A 1 173 ? 36.438 14.625 -9.536 1.00 87.56 173 TRP A N 1
ATOM 1409 C CA . TRP A 1 173 ? 36.776 15.873 -10.222 1.00 87.56 173 TRP A CA 1
ATOM 1410 C C . TRP A 1 173 ? 38.153 16.416 -9.836 1.00 87.56 173 TRP A C 1
ATOM 1412 O O . TRP A 1 173 ? 38.865 16.928 -10.703 1.00 87.56 173 TRP A O 1
A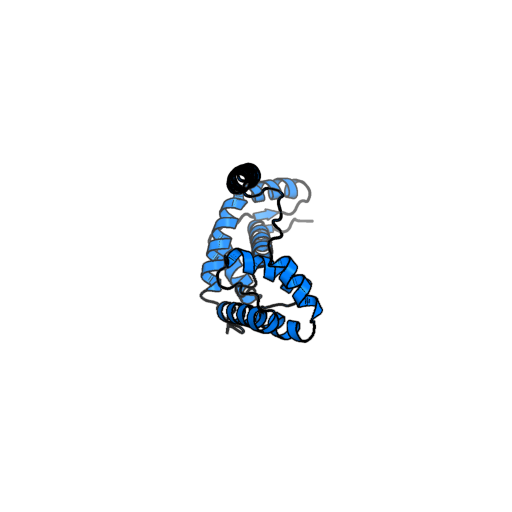TOM 1422 N N . VAL A 1 174 ? 38.567 16.261 -8.576 1.00 87.44 174 VAL A N 1
ATOM 1423 C CA . VAL A 1 174 ? 39.937 16.569 -8.134 1.00 87.44 174 VAL A CA 1
ATOM 1424 C C . VAL A 1 174 ? 40.940 15.670 -8.857 1.00 87.44 174 VAL A C 1
ATOM 1426 O O . VAL A 1 174 ? 41.932 16.166 -9.394 1.00 87.44 174 VAL A O 1
ATOM 1429 N N . THR A 1 175 ? 40.661 14.366 -8.948 1.00 88.81 175 THR A N 1
ATOM 1430 C CA . THR A 1 175 ? 41.502 13.423 -9.698 1.00 88.81 175 THR A CA 1
ATOM 1431 C C . THR A 1 175 ? 41.543 13.765 -11.186 1.00 88.81 175 THR A C 1
ATOM 1433 O O . THR A 1 175 ? 42.623 13.829 -11.770 1.00 88.81 175 THR A O 1
ATOM 1436 N N . ALA A 1 176 ? 40.394 14.039 -11.806 1.00 89.31 176 ALA A N 1
ATOM 1437 C CA . ALA A 1 176 ? 40.317 14.407 -13.217 1.00 89.31 176 ALA A CA 1
ATOM 1438 C C . ALA A 1 176 ? 41.117 15.683 -13.519 1.00 89.31 176 ALA A C 1
ATOM 1440 O O . ALA A 1 176 ? 41.852 15.721 -14.505 1.00 89.31 176 ALA A O 1
ATOM 1441 N N . LYS A 1 177 ? 41.035 16.700 -12.650 1.00 88.50 177 LYS A N 1
ATOM 1442 C CA . LYS A 1 177 ? 41.829 17.930 -12.765 1.00 88.50 177 LYS A CA 1
ATOM 1443 C C . LYS A 1 177 ? 43.330 17.633 -12.727 1.00 88.50 177 LYS A C 1
ATOM 1445 O O . LYS A 1 177 ? 44.043 18.050 -13.634 1.00 88.50 177 LYS A O 1
ATOM 1450 N N . TYR A 1 178 ? 43.786 16.867 -11.737 1.00 88.94 178 TYR A N 1
ATOM 1451 C CA . TYR A 1 178 ? 45.195 16.482 -11.613 1.00 88.94 178 TYR A CA 1
ATOM 1452 C C . TYR A 1 178 ? 45.699 15.711 -12.844 1.00 88.94 178 TYR A C 1
ATOM 1454 O O . TYR A 1 178 ? 46.785 15.978 -13.357 1.00 88.94 178 TYR A O 1
ATOM 1462 N N . LEU A 1 179 ? 44.903 14.770 -13.360 1.00 90.69 179 LEU A N 1
ATOM 1463 C CA . LEU A 1 179 ? 45.249 14.016 -14.568 1.00 90.69 179 LEU A CA 1
ATOM 1464 C C . LEU A 1 179 ? 45.360 14.923 -15.799 1.00 90.69 179 LEU A C 1
ATOM 1466 O O . LEU A 1 179 ? 46.317 14.800 -16.561 1.00 90.69 179 LEU A O 1
ATOM 1470 N N . LEU A 1 180 ? 44.416 15.847 -15.983 1.00 90.25 180 LEU A N 1
ATOM 1471 C CA . LEU A 1 180 ? 44.428 16.788 -17.103 1.00 90.25 180 LEU A CA 1
ATOM 1472 C C . LEU A 1 180 ? 45.625 17.744 -17.036 1.00 90.25 180 LEU A C 1
ATOM 1474 O O . LEU A 1 180 ? 46.288 17.948 -18.050 1.00 90.25 180 LEU A O 1
ATOM 1478 N N . GLU A 1 181 ? 45.941 18.283 -15.858 1.00 91.62 181 GLU A N 1
ATOM 1479 C CA . GLU A 1 181 ? 47.105 19.159 -15.653 1.00 91.62 181 GLU A CA 1
ATOM 1480 C C . GLU A 1 181 ? 48.422 18.447 -15.996 1.00 91.62 181 GLU A C 1
ATOM 1482 O O . GLU A 1 181 ? 49.286 19.019 -16.668 1.00 91.62 181 GLU A O 1
ATOM 1487 N N . ASN A 1 182 ? 48.551 17.172 -15.619 1.00 86.62 182 ASN A N 1
ATOM 1488 C CA . ASN A 1 182 ? 49.721 16.362 -15.960 1.00 86.62 182 ASN A CA 1
ATOM 1489 C C . ASN A 1 182 ? 49.802 16.030 -17.455 1.00 86.62 182 ASN A C 1
ATOM 1491 O O . ASN A 1 182 ? 50.890 16.064 -18.022 1.00 86.62 182 ASN A O 1
ATOM 1495 N N . LEU A 1 183 ? 48.674 15.732 -18.106 1.00 88.69 183 LEU A N 1
ATOM 1496 C CA . LEU A 1 183 ? 48.638 15.448 -19.545 1.00 88.69 183 LEU A CA 1
ATOM 1497 C C . LEU A 1 183 ? 48.955 16.685 -20.392 1.00 88.69 183 LEU A C 1
ATOM 1499 O O . LEU A 1 183 ? 49.596 16.565 -21.434 1.00 88.69 183 LEU A O 1
ATOM 1503 N N . ILE A 1 184 ? 48.527 17.869 -19.950 1.00 90.00 184 ILE A N 1
ATOM 1504 C CA . ILE A 1 184 ? 48.829 19.137 -20.626 1.00 90.00 184 ILE A CA 1
ATOM 1505 C C . ILE A 1 184 ? 50.305 19.505 -20.443 1.00 90.00 184 ILE A C 1
ATOM 1507 O O . ILE A 1 184 ? 50.926 19.977 -21.386 1.00 90.00 184 ILE A O 1
ATOM 1511 N N . SER A 1 185 ? 50.879 19.238 -19.267 1.00 78.81 185 SER A N 1
ATOM 1512 C CA . SER A 1 185 ? 52.292 19.528 -18.965 1.00 78.81 185 SER A CA 1
ATOM 1513 C C . SER A 1 185 ? 53.291 18.584 -19.651 1.00 78.81 185 SER A C 1
ATOM 1515 O O . SER A 1 185 ? 54.491 18.837 -19.616 1.00 78.81 185 SER A O 1
ATOM 1517 N N . GLN A 1 186 ? 52.820 17.480 -20.242 1.00 71.75 186 GLN A N 1
ATOM 1518 C CA . GLN A 1 186 ? 53.636 16.520 -21.001 1.00 71.75 186 GLN A CA 1
ATOM 1519 C C . GLN A 1 186 ? 53.655 16.798 -22.516 1.00 71.75 186 GLN A C 1
ATOM 1521 O O . GLN A 1 186 ? 54.176 15.984 -23.282 1.00 71.75 186 GLN A O 1
ATOM 1526 N N . LYS A 1 187 ? 53.097 17.930 -22.954 1.00 48.44 187 LYS A N 1
ATOM 1527 C CA . LYS A 1 187 ? 53.122 18.421 -24.336 1.00 48.44 187 LYS A CA 1
ATOM 1528 C C . LYS A 1 187 ? 53.870 19.744 -24.419 1.00 48.44 187 LYS A C 1
ATOM 1530 O O . LYS A 1 187 ? 54.481 19.971 -25.485 1.00 48.44 187 LYS A O 1
#

Nearest PDB structures (foldseek):
  4wai-assembly2_C  TM=7.559E-01  e=4.367E-04  Bacillus subtilis subsp. subtilis str. 168
  4wai-assembly1_B  TM=7.560E-01  e=9.076E-04  Bacillus subtilis subsp. subtilis str. 168
  8hja-assembly1_B  TM=7.682E-01  e=1.513E-02  Synechocystis sp. PCC 6803
  8hja-assembly1_A  TM=7.888E-01  e=4.406E-02  Synechocystis sp. PCC 6803
  3rqg-assembly4_C  TM=2.266E-01  e=6.230E+00  Homo sapiens

Secondary structure (DSSP, 8-state):
-PPPEEEHHHHHHHHHHHHHHTT--SS--SHHHHHHHHHHHHHHSPP-EEE--TTHHHHHHHHHHHHHHHHHHHHHHHHHHHHHHS-SS--S--HHHHHHHHHHHHHHHH----TTS-HHHHHHHHHHHHHHTT--SHHHHHHHGGG-HHHHHHHHHHHS-----TTS-HHHHHHHHHHHHHHHHT-

Mean predicted aligned error: 9.19 Å

Sequence (187 aa):
MIGKLKNIVEDLARDFLNNSLTLRYDICACPTCRNDMLAYMLSKVPAKYVTTEQGEMYALSEQLKVEHQVVIARVCIEAIEAISKNPRHKVKEDRAQSFQLLLRQIFEDRGLDFRQYHQGVIKRKMAVRIRATGQESYAAYMRFLPNHPEEYDKLLETLCINVTEFFRDSEVWVTAKYLLENLISQK

pLDDT: mean 88.0, std 10.93, range [48.41, 97.88]

Radius of gyration: 24.74 Å; Cα contacts (8 Å, |Δi|>4): 142; chains: 1; bounding box: 85×38×49 Å

Foldseek 3Di:
DWFDKDFLVLVL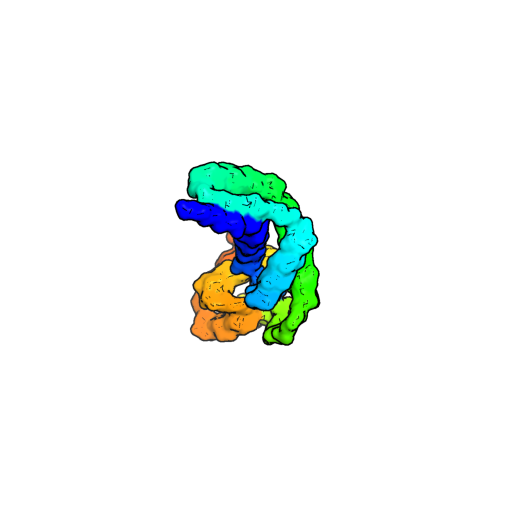LLVVLCVVCLLPQQFDPDPQLSVQLSVQLPVQDDTDIDGDDPPVVVVVSVVVCVVCVVVSVVSSVVSRVVCRVPPPDPDPDNQVVLVVVLQVLLCVVPVDHCPPPDVVQLSSLVSVLCVVVVHRHSNRVSVVCVVCVVSSVVSVVSNDDPDDDPCPPVVVVVVVVVVVVVVVVVD

Solvent-accessible surface area (backbone atoms only — not comparable to full-atom values): 10954 Å² total; per-residue (Å²): 130,86,49,62,78,41,55,54,49,59,55,54,48,48,52,52,47,52,62,69,48,71,58,45,56,72,49,76,74,47,73,67,48,48,51,51,26,47,53,50,32,57,76,74,46,82,84,44,77,47,61,61,52,86,68,66,47,53,60,51,48,53,51,51,46,65,74,41,43,66,60,49,53,54,39,44,52,53,19,50,56,59,39,58,77,59,58,98,59,87,80,91,66,64,40,67,58,31,44,53,51,41,46,48,48,45,24,75,78,68,70,52,78,61,84,87,50,65,59,74,57,52,51,49,43,49,27,53,52,33,53,75,70,71,37,88,38,51,64,52,39,54,67,45,43,82,81,35,67,73,53,52,58,56,47,48,62,56,66,49,78,91,79,84,59,90,71,77,52,57,68,60,52,53,50,50,50,55,52,50,56,53,58,59,73,74,111